Protein AF-A0A7C7EGS4-F1 (afdb_monomer)

Secondary structure (DSSP, 8-state):
-HHHHHHHHHHHHHHHHHHHH-----PPPPPPSS---EEE-----B--GGG--SSHHHHHHHTTSSS-GGGHHHHHHHHHHHHHHH--SEEEEES--BSTTBHHHHHHHHHHHHHHHTTT-EEEEE--TTTBS-TT-EEEETTEEEE-PBB-HHHHHHHTIIIIITT-SEE-SSSS-EEE-SSSSEEEEEE--BPSTT---B---HHHHHHHHHHHHHHHHTT-EEEEEESSBSS---SSS-TTTB-

pLDDT: mean 92.77, std 10.26, range [43.25, 98.88]

Nearest PDB structures (foldseek):
  2xmo-assembly1_A  TM=9.674E-01  e=3.491E-25  Listeria monocytogenes
  2xmo-assembly2_B  TM=9.700E-01  e=4.690E-24  Listeria monocytogenes
  3thn-assembly1_A-2  TM=5.624E-01  e=1.909E-03  Thermotoga maritima
  7dyi-assembly1_B  TM=5.102E-01  e=1.250E-01  Synechococcus elongatus PCC 7942 = FACHB-805
  4tlb-assembly1_D  TM=4.054E-01  e=9.700E-02  Synechococcus elongatus PCC 7942 = FACHB-805

Foldseek 3Di:
DVVVVVVVVVVVVVVVVVVVPPDPPPPDFAADPDDFFEAEDEQLQADDPVQEDPAPLRVVVCVVDPDPRVCSVVVLVVVLVVCLVVVGQEYEYQANQHNQQAPVRLLVSLVSVVSSVVSVHQAAYDHALRHAPGQQAWGDDPNDIDHHDGHHPVSNCVSCVSHANVQFPDAQPPGRWTKHPNGLAEIEGRDEQYDPPPQNAGHDDPSNVVVVVVSVVVNVVSNHDYDYGHRADCDAPDPVDRVRRHD

Structure (mmCIF, N/CA/C/O backbone):
data_AF-A0A7C7EGS4-F1
#
_entry.id   AF-A0A7C7EGS4-F1
#
loop_
_atom_site.group_PDB
_atom_site.id
_atom_site.type_symbol
_atom_site.label_atom_id
_atom_site.label_alt_id
_atom_site.label_comp_id
_atom_site.label_asym_id
_atom_site.label_entity_id
_atom_site.label_seq_id
_atom_site.pdbx_PDB_ins_code
_atom_site.Cartn_x
_atom_site.Cartn_y
_atom_site.Cartn_z
_atom_site.occupancy
_atom_site.B_iso_or_equiv
_atom_site.auth_seq_id
_atom_site.auth_comp_id
_atom_site.auth_asym_id
_atom_site.auth_atom_id
_atom_site.pdbx_PDB_model_num
ATOM 1 N N . MET A 1 1 ? -0.822 57.409 -3.876 1.00 59.59 1 MET A N 1
ATOM 2 C CA . MET A 1 1 ? 0.071 56.309 -3.432 1.00 59.59 1 MET A CA 1
ATOM 3 C C . MET A 1 1 ? -0.076 55.955 -1.947 1.00 59.59 1 MET A C 1
ATOM 5 O O . MET A 1 1 ? -0.303 54.790 -1.653 1.00 59.59 1 MET A O 1
ATOM 9 N N . LYS A 1 2 ? 0.002 56.912 -1.003 1.00 64.81 2 LYS A N 1
ATOM 10 C CA . LYS A 1 2 ? -0.083 56.624 0.451 1.00 64.81 2 LYS A CA 1
ATOM 11 C C . LYS A 1 2 ? -1.440 56.038 0.896 1.00 64.81 2 LYS A C 1
ATOM 13 O O . LYS A 1 2 ? -1.459 55.029 1.586 1.00 64.81 2 LYS A O 1
ATOM 18 N N . LYS A 1 3 ? -2.564 56.600 0.421 1.00 63.66 3 LYS A N 1
ATOM 19 C CA . LYS A 1 3 ? -3.926 56.103 0.728 1.00 63.66 3 LYS A CA 1
ATOM 20 C C . LYS A 1 3 ? -4.184 54.681 0.204 1.00 63.66 3 LYS A C 1
ATOM 22 O O . LYS A 1 3 ? -4.751 53.863 0.913 1.00 63.66 3 LYS A O 1
ATOM 27 N N . THR A 1 4 ? -3.691 54.367 -0.994 1.00 68.12 4 THR A N 1
ATOM 28 C CA . THR A 1 4 ? -3.821 53.038 -1.614 1.00 68.12 4 THR A CA 1
ATOM 29 C C . THR A 1 4 ? -3.064 51.960 -0.832 1.00 68.12 4 THR A C 1
ATOM 31 O O . THR A 1 4 ? -3.576 50.861 -0.660 1.00 68.12 4 THR A O 1
ATOM 34 N N . ARG A 1 5 ? -1.876 52.282 -0.296 1.00 72.31 5 ARG A N 1
ATOM 35 C CA . ARG A 1 5 ? -1.090 51.358 0.542 1.00 72.31 5 ARG A CA 1
ATOM 36 C C . ARG A 1 5 ? -1.744 51.078 1.896 1.00 72.31 5 ARG A C 1
ATOM 38 O O . ARG A 1 5 ? -1.729 49.938 2.339 1.00 72.31 5 ARG A O 1
ATOM 45 N N . VAL A 1 6 ? -2.351 52.091 2.518 1.00 76.06 6 VAL A N 1
ATOM 46 C CA . VAL A 1 6 ? -3.097 51.923 3.779 1.00 76.06 6 VAL A CA 1
ATOM 47 C C . VAL A 1 6 ? -4.341 51.059 3.564 1.00 76.06 6 VAL A C 1
ATOM 49 O O . VAL A 1 6 ? -4.587 50.139 4.335 1.00 76.06 6 VAL A O 1
ATOM 52 N N . MET A 1 7 ? -5.079 51.294 2.476 1.00 75.50 7 MET A N 1
ATOM 53 C CA . MET A 1 7 ? -6.266 50.506 2.135 1.00 75.50 7 MET A CA 1
ATOM 54 C C . MET A 1 7 ? -5.921 49.040 1.829 1.00 75.50 7 MET A C 1
ATOM 56 O O . MET A 1 7 ? -6.609 48.142 2.303 1.00 75.50 7 MET A O 1
ATOM 60 N N . MET A 1 8 ? -4.818 48.795 1.111 1.00 76.44 8 MET A N 1
ATOM 61 C CA . MET A 1 8 ? -4.323 47.442 0.840 1.00 76.44 8 MET A CA 1
ATOM 62 C C . MET A 1 8 ? -3.891 46.723 2.126 1.00 76.44 8 MET A C 1
ATOM 64 O O . MET A 1 8 ? -4.252 45.571 2.335 1.00 76.44 8 MET A O 1
ATOM 68 N N . GLY A 1 9 ? -3.170 47.411 3.020 1.00 79.00 9 GLY A N 1
ATOM 69 C CA . GLY A 1 9 ? -2.765 46.845 4.310 1.00 79.00 9 GLY A CA 1
ATOM 70 C C . GLY A 1 9 ? -3.959 46.479 5.194 1.00 79.00 9 GLY A C 1
ATOM 71 O O . GLY A 1 9 ? -3.951 45.435 5.838 1.00 79.00 9 GLY A O 1
ATOM 72 N N . MET A 1 10 ? -5.015 47.293 5.169 1.00 80.44 10 MET A N 1
ATOM 73 C CA . MET A 1 10 ? -6.243 47.035 5.922 1.00 80.44 10 MET A CA 1
ATOM 74 C C . MET A 1 10 ? -7.021 45.833 5.363 1.00 80.44 10 MET A C 1
ATOM 76 O O . MET A 1 10 ? -7.507 45.016 6.136 1.00 80.44 10 MET A O 1
ATOM 80 N N . LEU A 1 11 ? -7.077 45.675 4.035 1.00 80.69 11 LEU A N 1
ATOM 81 C CA . LEU A 1 11 ? -7.673 44.505 3.374 1.00 80.69 11 LEU A CA 1
ATOM 82 C C . LEU A 1 11 ? -6.922 43.206 3.694 1.00 80.69 11 LEU A C 1
ATOM 84 O O . LEU A 1 11 ? -7.558 42.203 4.005 1.00 80.69 11 LEU A O 1
ATOM 88 N N . VAL A 1 12 ? -5.586 43.232 3.681 1.00 80.94 12 VAL A N 1
ATOM 89 C CA . VAL A 1 12 ? -4.757 42.074 4.060 1.00 80.94 12 VAL A CA 1
ATOM 90 C C . VAL A 1 12 ? -4.970 41.707 5.529 1.00 80.94 12 VAL A C 1
ATOM 92 O O . VAL A 1 12 ? -5.115 40.532 5.849 1.00 80.94 12 VAL A O 1
ATOM 95 N N . LEU A 1 13 ? -5.057 42.699 6.419 1.00 81.69 13 LEU A N 1
ATOM 96 C CA . LEU A 1 13 ? -5.305 42.465 7.841 1.00 81.69 13 LEU A CA 1
ATOM 97 C C . LEU A 1 13 ? -6.698 41.865 8.092 1.00 81.69 13 LEU A C 1
ATOM 99 O O . LEU A 1 13 ? -6.826 40.929 8.875 1.00 81.69 13 LEU A O 1
ATOM 103 N N . ILE A 1 14 ? -7.728 42.360 7.399 1.00 81.31 14 ILE A N 1
ATOM 104 C CA . ILE A 1 14 ? -9.090 41.807 7.464 1.00 81.31 14 ILE A CA 1
ATOM 105 C C . ILE A 1 14 ? -9.110 40.366 6.946 1.00 81.31 14 ILE A C 1
ATOM 107 O O . ILE A 1 14 ? -9.753 39.517 7.555 1.00 81.31 14 ILE A O 1
ATOM 111 N N . PHE A 1 15 ? -8.385 40.072 5.864 1.00 76.75 15 PHE A N 1
ATOM 112 C CA . PHE A 1 15 ? -8.300 38.719 5.314 1.00 76.75 15 PHE A CA 1
ATOM 113 C C . PHE A 1 15 ? -7.596 37.755 6.280 1.00 76.75 15 PHE A C 1
ATOM 115 O O . PHE A 1 15 ? -8.114 36.672 6.535 1.00 76.75 15 PHE A O 1
ATOM 122 N N . LEU A 1 16 ? -6.483 38.175 6.894 1.00 76.38 16 LEU A N 1
ATOM 123 C CA . LEU A 1 16 ? -5.758 37.392 7.905 1.00 76.38 16 LEU A CA 1
ATOM 124 C C . LEU A 1 16 ? -6.612 37.124 9.155 1.00 76.38 16 LEU A C 1
ATOM 126 O O . LEU A 1 16 ? -6.634 36.002 9.664 1.00 76.38 16 LEU A O 1
ATOM 130 N N . LEU A 1 17 ? -7.357 38.129 9.625 1.00 77.25 17 LEU A N 1
ATOM 131 C CA . LEU A 1 17 ? -8.289 37.986 10.748 1.00 77.25 17 LEU A CA 1
ATOM 132 C C . LEU A 1 17 ? -9.469 37.070 10.394 1.00 77.25 17 LEU A C 1
ATOM 134 O O . LEU A 1 17 ? -9.851 36.230 11.204 1.00 77.25 17 LEU A O 1
ATOM 138 N N . ALA A 1 18 ? -10.007 37.168 9.175 1.00 69.44 18 ALA A N 1
ATOM 139 C CA . ALA A 1 18 ? -11.071 36.287 8.698 1.00 69.44 18 ALA A CA 1
ATOM 140 C C . ALA A 1 18 ? -10.604 34.824 8.610 1.00 69.44 18 ALA A C 1
ATOM 142 O O . ALA A 1 18 ? -11.331 33.930 9.039 1.00 69.44 18 ALA A O 1
ATOM 143 N N . THR A 1 19 ? -9.377 34.572 8.140 1.00 63.50 19 THR A N 1
ATOM 144 C CA . THR A 1 19 ? -8.792 33.221 8.126 1.00 63.50 19 THR A CA 1
ATOM 145 C C . THR A 1 19 ? -8.498 32.684 9.524 1.00 63.50 19 THR A C 1
ATOM 147 O O . THR A 1 19 ? -8.675 31.495 9.757 1.00 63.50 19 THR A O 1
ATOM 150 N N . ALA A 1 20 ? -8.123 33.543 10.477 1.00 64.00 20 ALA A N 1
ATOM 151 C CA . ALA A 1 20 ? -7.893 33.143 11.867 1.00 64.00 20 ALA A CA 1
ATOM 152 C C . ALA A 1 20 ? -9.198 32.842 12.637 1.00 64.00 20 ALA A C 1
ATOM 154 O O . ALA A 1 20 ? -9.180 32.088 13.607 1.00 64.00 20 ALA A O 1
ATOM 155 N N . CYS A 1 21 ? -10.333 33.412 12.211 1.00 60.84 21 CYS A N 1
ATOM 156 C CA . CYS A 1 21 ? -11.652 33.159 12.804 1.00 60.84 21 CYS A CA 1
ATOM 157 C C . CYS A 1 21 ? -12.400 31.967 12.187 1.00 60.84 21 CYS A C 1
ATOM 159 O O . CYS A 1 21 ? -13.378 31.496 12.773 1.00 60.84 21 CYS A O 1
ATOM 161 N N . LEU A 1 22 ? -11.960 31.459 11.034 1.00 54.69 22 LEU A N 1
ATOM 162 C CA . LEU A 1 22 ? -12.478 30.220 10.463 1.00 54.69 22 LEU A CA 1
ATOM 163 C C . LEU A 1 22 ? -11.897 29.039 11.248 1.00 54.69 22 LEU A C 1
ATOM 165 O O . LEU A 1 22 ? -10.874 28.469 10.878 1.00 54.69 22 LEU A O 1
ATOM 169 N N . LYS A 1 23 ? -12.560 28.648 12.344 1.00 54.25 23 LYS A N 1
ATOM 170 C CA . LYS A 1 23 ? -12.342 27.308 12.898 1.00 54.25 23 LYS A CA 1
ATOM 171 C C . LYS A 1 23 ? -12.651 26.302 11.784 1.00 54.25 23 LYS A C 1
ATOM 173 O O . LYS A 1 23 ? -13.724 26.423 11.181 1.00 54.25 23 LYS A O 1
ATOM 178 N N . PRO A 1 24 ? -11.763 25.333 11.496 1.00 52.28 24 PRO A N 1
ATOM 179 C CA . PRO A 1 24 ? -12.112 24.220 10.632 1.00 52.28 24 PRO A CA 1
ATOM 180 C C . PRO A 1 24 ? -13.427 23.646 11.145 1.00 52.28 24 PRO A C 1
ATOM 182 O O . PRO A 1 24 ? -13.561 23.347 12.333 1.00 52.28 24 PRO A O 1
ATOM 185 N N . ARG A 1 25 ? -14.439 23.587 10.281 1.00 43.25 25 ARG A N 1
ATOM 186 C CA . ARG A 1 25 ? -15.694 22.942 10.639 1.00 43.25 25 ARG A CA 1
ATOM 187 C C . ARG A 1 25 ? -15.374 21.460 10.760 1.00 43.25 25 ARG A C 1
ATOM 189 O O . ARG A 1 25 ? -15.243 20.794 9.739 1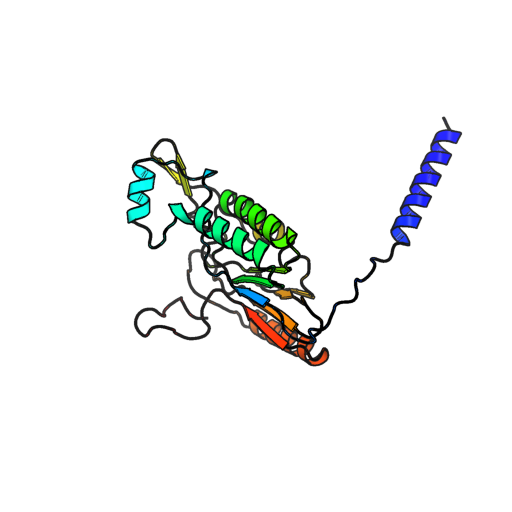.00 43.25 25 ARG A O 1
ATOM 196 N N . GLU A 1 26 ? -15.208 20.975 11.986 1.00 52.31 26 GLU A N 1
ATOM 197 C CA . GLU A 1 26 ? -15.160 19.542 12.250 1.00 52.31 26 GLU A CA 1
ATOM 198 C C . GLU A 1 26 ? -16.459 18.954 11.705 1.00 52.31 26 GLU A C 1
ATOM 200 O O . GLU A 1 26 ? -17.555 19.245 12.193 1.00 52.31 26 GLU A O 1
ATOM 205 N N . VAL A 1 27 ? -16.351 18.216 10.602 1.00 56.88 27 VAL A N 1
ATOM 206 C CA . VAL A 1 27 ? -17.471 17.438 10.092 1.00 56.88 27 VAL A CA 1
ATOM 207 C C . VAL A 1 27 ? -17.669 16.326 11.117 1.00 56.88 27 VAL A C 1
ATOM 209 O O . VAL A 1 27 ? -16.741 15.543 11.328 1.00 56.88 27 VAL A O 1
ATOM 212 N N . PRO A 1 28 ? -18.817 16.274 11.816 1.00 64.06 28 PRO A N 1
ATOM 213 C CA . PRO A 1 28 ? -19.015 15.286 12.857 1.00 64.06 28 PRO A CA 1
ATOM 214 C C . PRO A 1 28 ? -18.932 13.898 12.232 1.00 64.06 28 PRO A C 1
ATOM 216 O O . PRO A 1 28 ? -19.702 13.554 11.337 1.00 64.06 28 PRO A O 1
ATOM 219 N N . MET A 1 29 ? -17.973 13.115 12.711 1.00 77.00 29 MET A N 1
ATOM 220 C CA . MET A 1 29 ? -17.791 11.743 12.272 1.00 77.00 29 MET A CA 1
ATOM 221 C C . MET A 1 29 ? -19.030 10.920 12.634 1.00 77.00 29 MET A C 1
ATOM 223 O O . MET A 1 29 ? -19.589 11.058 13.730 1.00 77.00 29 MET A O 1
ATOM 227 N N . ILE A 1 30 ? -19.465 10.085 11.699 1.00 85.31 30 ILE A N 1
ATOM 228 C CA . ILE A 1 30 ? -20.627 9.217 11.868 1.00 85.31 30 ILE A CA 1
ATOM 229 C C . ILE A 1 30 ? -20.209 7.894 12.519 1.00 85.31 30 ILE A C 1
ATOM 231 O O . ILE A 1 30 ? -19.086 7.419 12.327 1.00 85.31 30 ILE A O 1
ATOM 235 N N . SER A 1 31 ? -21.102 7.331 13.328 1.00 87.31 31 SER A N 1
ATOM 236 C CA . SER A 1 31 ? -21.004 5.938 13.766 1.00 87.31 31 SER A CA 1
ATOM 237 C C . SER A 1 31 ? -21.672 5.054 12.718 1.00 87.31 31 SER A C 1
ATOM 239 O O . SER A 1 31 ? -22.639 5.487 12.097 1.00 87.31 31 SER A O 1
ATOM 241 N N . ILE A 1 32 ? -21.171 3.838 12.539 1.00 87.19 32 ILE A N 1
ATOM 242 C CA . ILE A 1 32 ? -21.845 2.797 11.762 1.00 87.19 32 ILE A CA 1
ATOM 243 C C . ILE A 1 32 ? -23.032 2.305 12.593 1.00 87.19 32 ILE A C 1
ATOM 245 O O . ILE A 1 32 ? -22.841 1.904 13.743 1.00 87.19 32 ILE A O 1
ATOM 249 N N . ASP A 1 33 ? -24.231 2.383 12.030 1.00 78.19 33 ASP A N 1
ATOM 250 C CA . ASP A 1 33 ? -25.503 1.963 12.626 1.00 78.19 33 ASP A CA 1
ATOM 251 C C . ASP A 1 33 ? -26.005 0.621 12.072 1.00 78.19 33 ASP A C 1
ATOM 253 O O . ASP A 1 33 ? -26.577 -0.167 12.823 1.00 78.19 33 ASP A O 1
ATOM 257 N N . GLU A 1 34 ? -25.748 0.344 10.793 1.00 82.56 34 GLU A N 1
ATOM 258 C CA . GLU A 1 34 ? -26.105 -0.910 10.124 1.00 82.56 34 GLU A CA 1
ATOM 259 C C . GLU A 1 34 ? -24.865 -1.718 9.717 1.00 82.56 34 GLU A C 1
ATOM 261 O O . GLU A 1 34 ? -24.381 -2.570 10.461 1.00 82.56 34 GLU A O 1
ATOM 266 N N . SER A 1 35 ? -24.354 -1.470 8.512 1.00 89.44 35 SER A N 1
ATOM 267 C CA . SER A 1 35 ? -23.219 -2.171 7.921 1.00 89.44 35 SER A CA 1
ATOM 268 C C . SER A 1 35 ? -22.494 -1.248 6.951 1.00 89.44 35 SER A C 1
ATOM 270 O O . SER A 1 35 ? -23.066 -0.268 6.476 1.00 89.44 35 SER A O 1
ATOM 272 N N . ILE A 1 36 ? -21.236 -1.566 6.665 1.00 94.19 36 ILE A N 1
ATOM 273 C CA . ILE A 1 36 ? -20.458 -0.893 5.629 1.00 94.19 36 ILE A CA 1
ATOM 274 C C . ILE A 1 36 ? -19.958 -1.917 4.619 1.00 94.19 36 ILE A C 1
ATOM 276 O O . ILE A 1 36 ? -19.712 -3.075 4.960 1.00 94.19 36 ILE A O 1
ATOM 280 N N . ASN A 1 37 ? -19.745 -1.467 3.390 1.00 95.88 37 ASN A N 1
ATOM 281 C CA . ASN A 1 37 ? -19.113 -2.260 2.349 1.00 95.88 37 ASN A CA 1
ATOM 282 C C . ASN A 1 37 ? -17.640 -1.868 2.238 1.00 95.88 37 ASN A C 1
ATOM 284 O O . ASN A 1 37 ? -17.308 -0.749 1.842 1.00 95.88 37 ASN A O 1
ATOM 288 N N . MET A 1 38 ? -16.754 -2.802 2.577 1.00 97.50 38 MET A N 1
ATOM 289 C CA . MET A 1 38 ? -15.310 -2.635 2.444 1.00 97.50 38 MET A CA 1
ATOM 290 C C . MET A 1 38 ? -14.781 -3.512 1.313 1.00 97.50 38 MET A C 1
ATOM 292 O O . MET A 1 38 ? -15.042 -4.712 1.279 1.00 97.50 38 MET A O 1
ATOM 296 N N . TYR A 1 39 ? -14.020 -2.915 0.401 1.00 98.25 39 TYR A N 1
ATOM 297 C CA . TYR A 1 39 ? -13.269 -3.639 -0.621 1.00 98.25 39 TYR A CA 1
ATOM 298 C C . TYR A 1 39 ? -11.808 -3.738 -0.184 1.00 98.25 39 TYR A C 1
ATOM 300 O O . TYR A 1 39 ? -11.209 -2.734 0.197 1.00 98.25 39 TYR A O 1
ATOM 308 N N . VAL A 1 40 ? -11.232 -4.937 -0.264 1.00 98.19 40 VAL A N 1
ATOM 309 C CA . VAL A 1 40 ? -9.804 -5.181 -0.025 1.00 98.19 40 VAL A CA 1
ATOM 310 C C . VAL A 1 40 ? -9.179 -5.621 -1.341 1.00 98.19 40 VAL A C 1
ATOM 312 O O . VAL A 1 40 ? -9.654 -6.564 -1.971 1.00 98.19 40 VAL A O 1
ATOM 315 N N . VAL A 1 41 ? -8.147 -4.903 -1.772 1.00 97.69 41 VAL A N 1
ATOM 316 C CA . VAL A 1 41 ? -7.521 -5.048 -3.088 1.00 97.69 41 VAL A CA 1
ATOM 317 C C . VAL A 1 41 ? -6.035 -5.289 -2.875 1.00 97.69 41 VAL A C 1
ATOM 319 O O . VAL A 1 41 ? -5.239 -4.352 -2.860 1.00 97.69 41 VAL A O 1
ATOM 322 N N . ALA A 1 42 ? -5.692 -6.548 -2.632 1.00 95.69 42 ALA A N 1
ATOM 323 C CA . ALA A 1 42 ? -4.323 -6.974 -2.379 1.00 95.69 42 ALA A CA 1
ATOM 324 C C . ALA A 1 42 ? -3.524 -7.102 -3.685 1.00 95.69 42 ALA A C 1
ATOM 326 O O . ALA A 1 42 ? -4.088 -7.468 -4.721 1.00 95.69 42 ALA A O 1
ATOM 327 N N . ASP A 1 43 ? -2.239 -6.752 -3.615 1.00 97.19 43 ASP A N 1
ATOM 328 C CA . ASP A 1 43 ? -1.216 -7.023 -4.633 1.00 97.19 43 ASP A CA 1
ATOM 329 C C . ASP A 1 43 ? -1.588 -6.588 -6.066 1.00 97.19 43 ASP A C 1
ATOM 331 O O . ASP A 1 43 ? -1.457 -7.365 -7.021 1.00 97.19 43 ASP A O 1
ATOM 335 N N . PRO A 1 44 ? -2.070 -5.343 -6.283 1.00 97.44 44 PRO A N 1
ATOM 336 C CA . PRO A 1 44 ? -2.416 -4.892 -7.628 1.00 97.44 44 PRO A CA 1
ATOM 337 C C . PRO A 1 44 ? -1.201 -4.845 -8.567 1.00 97.44 44 PRO A C 1
ATOM 339 O O . PRO A 1 44 ? -1.395 -4.865 -9.787 1.00 97.44 44 PRO A O 1
ATOM 342 N N . HIS A 1 45 ? 0.023 -4.744 -8.024 1.00 97.88 45 HIS A N 1
ATOM 343 C CA . HIS A 1 45 ? 1.293 -4.722 -8.754 1.00 97.88 45 HIS A CA 1
ATOM 344 C C . HIS A 1 45 ? 1.244 -3.865 -10.018 1.00 97.88 45 HIS A C 1
ATOM 346 O O . HIS A 1 45 ? 1.661 -4.277 -11.104 1.00 97.88 45 HIS A O 1
ATOM 352 N N . TYR A 1 46 ? 0.692 -2.660 -9.902 1.00 98.31 46 TYR A N 1
ATOM 353 C CA . TYR A 1 46 ? 0.364 -1.863 -11.070 1.00 98.31 46 TYR A CA 1
ATOM 354 C C . TYR A 1 46 ? 1.599 -1.569 -11.931 1.00 98.31 46 TYR A C 1
ATOM 356 O O . TYR A 1 46 ? 2.602 -1.035 -11.444 1.00 98.31 46 TYR A O 1
ATOM 364 N N . MET A 1 47 ? 1.496 -1.883 -13.225 1.00 97.56 47 MET A N 1
ATOM 365 C CA . MET A 1 47 ? 2.470 -1.527 -14.249 1.00 97.56 47 MET A CA 1
ATOM 366 C C . MET A 1 47 ? 1.838 -0.544 -15.234 1.00 97.56 47 MET A C 1
ATOM 368 O O . MET A 1 47 ? 0.865 -0.852 -15.921 1.00 97.56 47 MET A O 1
ATOM 372 N N . SER A 1 48 ? 2.397 0.659 -15.296 1.00 97.56 48 SER A N 1
ATOM 373 C CA . SER A 1 48 ? 1.947 1.715 -16.194 1.00 97.56 48 SER A CA 1
ATOM 374 C C . SER A 1 48 ? 2.350 1.425 -17.634 1.00 97.56 48 SER A C 1
ATOM 376 O O . SER A 1 48 ? 3.518 1.156 -17.911 1.00 97.56 48 SER A O 1
ATOM 378 N N . GLU A 1 49 ? 1.421 1.627 -18.569 1.00 96.12 49 GLU A N 1
ATOM 379 C CA . GLU A 1 49 ? 1.697 1.555 -20.011 1.00 96.12 49 GLU A CA 1
ATOM 380 C C . GLU A 1 49 ? 2.791 2.542 -20.456 1.00 96.12 49 GLU A C 1
ATOM 382 O O . GLU A 1 49 ? 3.435 2.348 -21.479 1.00 96.12 49 GLU A O 1
ATOM 387 N N . LYS A 1 50 ? 3.067 3.589 -19.664 1.00 97.12 50 LYS A N 1
ATOM 388 C CA . LYS A 1 50 ? 4.174 4.529 -19.921 1.00 97.12 50 LYS A CA 1
ATOM 389 C C . LYS A 1 50 ? 5.559 3.903 -19.769 1.00 97.12 50 LYS A C 1
ATOM 391 O O . LYS A 1 50 ? 6.536 4.509 -20.200 1.00 97.12 50 LYS A O 1
ATOM 396 N N . LEU A 1 51 ? 5.645 2.759 -19.095 1.00 97.38 51 LEU A N 1
ATOM 397 C CA . LEU A 1 51 ? 6.881 2.031 -18.827 1.00 97.38 51 LEU A CA 1
ATOM 398 C C . LEU A 1 51 ? 6.981 0.740 -19.641 1.00 97.38 51 LEU A C 1
ATOM 400 O O . LEU A 1 51 ? 7.922 -0.025 -19.444 1.00 97.38 51 LEU A O 1
ATOM 404 N N . THR A 1 52 ? 6.015 0.465 -20.513 1.00 95.62 52 THR A N 1
ATOM 405 C CA . THR A 1 52 ? 5.981 -0.755 -21.317 1.00 95.62 52 THR A CA 1
ATOM 406 C C . THR A 1 52 ? 5.865 -0.409 -22.789 1.00 95.62 52 THR A C 1
ATOM 408 O O . THR A 1 52 ? 5.102 0.474 -23.170 1.00 95.62 52 THR A O 1
ATOM 411 N N . GLU A 1 53 ? 6.560 -1.168 -23.621 1.00 94.00 53 GLU A N 1
ATOM 412 C CA . GLU A 1 53 ? 6.401 -1.156 -25.068 1.00 94.00 53 GLU A CA 1
ATOM 413 C C . GLU A 1 53 ? 6.065 -2.581 -25.506 1.00 94.00 53 GLU A C 1
ATOM 415 O O . GLU A 1 53 ? 6.667 -3.530 -25.005 1.00 94.00 53 GLU A O 1
ATOM 420 N N . ASP A 1 54 ? 5.113 -2.745 -26.428 1.00 92.25 54 ASP A N 1
ATOM 421 C CA . ASP A 1 54 ? 4.771 -4.053 -26.999 1.00 92.25 54 ASP A CA 1
ATOM 422 C C . ASP A 1 54 ? 5.877 -4.512 -27.967 1.00 92.25 54 ASP A C 1
ATOM 424 O O . ASP A 1 54 ? 5.743 -4.459 -29.190 1.00 92.25 54 ASP A O 1
ATOM 428 N N . CYS A 1 55 ? 7.001 -4.939 -27.389 1.00 94.19 55 CYS A N 1
ATOM 429 C CA . CYS A 1 55 ? 8.208 -5.391 -28.070 1.00 94.19 55 CYS A CA 1
ATOM 430 C C . CYS A 1 55 ? 8.583 -6.832 -27.678 1.00 94.19 55 CYS A C 1
ATOM 432 O O . CYS A 1 55 ? 8.013 -7.426 -26.755 1.00 94.19 55 CYS A O 1
ATOM 434 N N . GLU A 1 56 ? 9.550 -7.412 -28.391 1.00 97.25 56 GLU A N 1
ATOM 435 C CA . GLU A 1 56 ? 10.023 -8.779 -28.148 1.00 97.25 56 GLU A CA 1
ATOM 436 C C . GLU A 1 56 ? 10.646 -8.908 -26.753 1.00 97.25 56 GLU A C 1
ATOM 438 O O . GLU A 1 56 ? 10.320 -9.838 -26.019 1.00 97.25 56 GLU A O 1
ATOM 443 N N . THR A 1 57 ? 11.458 -7.933 -26.335 1.00 97.25 57 THR A N 1
ATOM 444 C CA . THR A 1 57 ? 12.075 -7.922 -24.999 1.00 97.25 57 THR A CA 1
ATOM 445 C C . THR A 1 57 ? 11.038 -7.885 -23.880 1.00 97.25 57 THR A C 1
ATOM 447 O O . THR A 1 57 ? 11.171 -8.6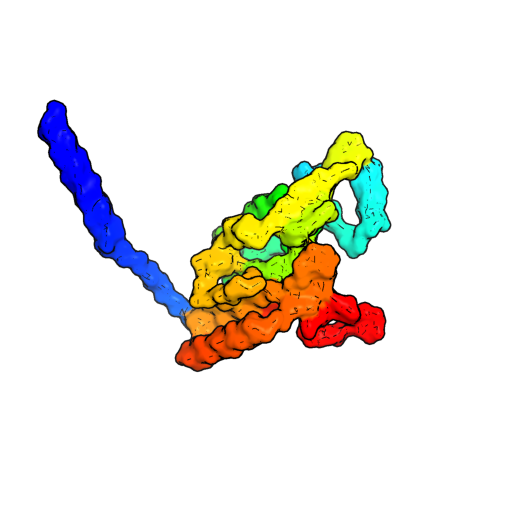23 -22.905 1.00 97.25 57 THR A O 1
ATOM 450 N N . PHE A 1 58 ? 9.979 -7.081 -24.017 1.00 96.56 58 PHE A N 1
ATOM 451 C CA . PHE A 1 58 ? 8.889 -7.060 -23.042 1.00 96.56 58 PHE A CA 1
ATOM 452 C C . PHE A 1 58 ? 8.128 -8.387 -23.022 1.00 96.56 58 PHE A C 1
ATOM 454 O O . PHE A 1 58 ? 7.880 -8.934 -21.952 1.00 96.56 58 PHE A O 1
ATOM 461 N N . THR A 1 59 ? 7.814 -8.937 -24.198 1.00 95.56 59 THR A N 1
ATOM 462 C CA . THR A 1 59 ? 7.110 -10.222 -24.325 1.00 95.56 59 THR A CA 1
ATOM 463 C C . THR A 1 59 ? 7.900 -11.356 -23.672 1.00 95.56 59 THR A C 1
ATOM 465 O O . THR A 1 59 ? 7.353 -12.073 -22.844 1.00 95.56 59 THR A O 1
ATOM 468 N N . ASN A 1 60 ? 9.200 -11.454 -23.951 1.00 96.38 60 ASN A N 1
ATOM 469 C CA . ASN A 1 60 ? 10.074 -12.454 -23.338 1.00 96.38 60 ASN A CA 1
ATOM 470 C C . ASN A 1 60 ? 10.208 -12.249 -21.823 1.00 96.38 60 ASN A C 1
ATOM 472 O O . ASN A 1 60 ? 10.308 -13.218 -21.077 1.00 96.38 60 ASN A O 1
ATOM 476 N N . TYR A 1 61 ? 10.206 -11.000 -21.345 1.00 95.69 61 TYR A N 1
ATOM 477 C CA . TYR A 1 61 ? 10.235 -10.720 -19.910 1.00 95.69 61 TYR A CA 1
ATOM 478 C C . TYR A 1 61 ? 8.952 -11.186 -19.206 1.00 95.69 61 TYR A C 1
ATOM 480 O O . TYR A 1 61 ? 9.028 -11.681 -18.081 1.00 95.69 61 TYR A O 1
ATOM 488 N N . LEU A 1 62 ? 7.784 -11.080 -19.853 1.00 95.12 62 LEU A N 1
ATOM 489 C CA . LEU A 1 62 ? 6.517 -11.563 -19.290 1.00 95.12 62 LEU A CA 1
ATOM 490 C C . LEU A 1 62 ? 6.539 -13.069 -18.984 1.00 95.12 62 LEU A C 1
ATOM 492 O O . LEU A 1 62 ? 5.932 -13.480 -18.002 1.00 95.12 62 LEU A O 1
ATOM 496 N N . ASP A 1 63 ? 7.293 -13.866 -19.746 1.00 93.56 63 ASP A N 1
ATOM 497 C CA . ASP A 1 63 ? 7.463 -15.307 -19.500 1.00 93.56 63 ASP A CA 1
ATOM 498 C C . ASP A 1 63 ? 8.351 -15.617 -18.278 1.00 93.56 63 ASP A C 1
ATOM 500 O O . ASP A 1 63 ? 8.449 -16.767 -17.846 1.00 93.56 63 ASP A O 1
ATOM 504 N N . THR A 1 64 ? 9.014 -14.602 -17.713 1.00 92.06 64 THR A N 1
ATOM 505 C CA . THR A 1 64 ? 9.900 -14.737 -16.542 1.00 92.06 64 THR A CA 1
ATOM 506 C C . THR A 1 64 ? 9.256 -14.306 -15.227 1.00 92.06 64 THR A C 1
ATOM 508 O O . THR A 1 64 ? 9.849 -14.511 -14.168 1.00 92.06 64 THR A O 1
ATOM 511 N N . VAL A 1 65 ? 8.064 -13.704 -15.277 1.00 91.06 65 VAL A N 1
ATOM 512 C CA . VAL A 1 65 ? 7.345 -13.216 -14.095 1.00 91.06 65 VAL A CA 1
ATOM 513 C C . VAL A 1 65 ? 6.129 -14.087 -13.789 1.00 91.06 65 VAL A C 1
ATOM 515 O O . VAL A 1 65 ? 5.514 -14.682 -14.665 1.00 91.06 65 VAL A O 1
ATOM 518 N N . ASP A 1 66 ? 5.758 -14.133 -12.518 1.00 85.19 66 ASP A N 1
ATOM 519 C CA . ASP A 1 66 ? 4.664 -14.926 -11.945 1.00 85.19 66 ASP A CA 1
ATOM 520 C C . ASP A 1 66 ? 3.294 -14.229 -11.984 1.00 85.19 66 ASP A C 1
ATOM 522 O O . ASP A 1 66 ? 2.307 -14.722 -11.437 1.00 85.19 66 ASP A O 1
ATOM 526 N N . ARG A 1 67 ? 3.218 -13.075 -12.646 1.00 87.94 67 ARG A N 1
ATOM 527 C CA . ARG A 1 67 ? 2.053 -12.190 -12.644 1.00 87.94 67 ARG A CA 1
ATOM 528 C C . ARG A 1 67 ? 1.698 -11.731 -14.042 1.00 87.94 67 ARG A C 1
ATOM 530 O O . ARG A 1 67 ? 2.552 -11.542 -14.907 1.00 87.94 67 ARG A O 1
ATOM 537 N N . MET A 1 68 ? 0.416 -11.445 -14.241 1.00 93.00 68 MET A N 1
ATOM 538 C CA . MET A 1 68 ? -0.127 -10.907 -15.490 1.00 93.00 68 MET A CA 1
ATOM 539 C C . MET A 1 68 ? 0.201 -9.408 -15.643 1.00 93.00 68 MET A C 1
ATOM 541 O O . MET A 1 68 ? -0.696 -8.583 -15.807 1.00 93.00 68 MET A O 1
ATOM 545 N N . MET A 1 69 ? 1.491 -9.048 -15.589 1.00 94.69 69 MET A N 1
ATOM 546 C CA . MET A 1 69 ? 1.993 -7.668 -15.504 1.00 94.69 69 MET A CA 1
ATOM 547 C C . MET A 1 69 ? 1.400 -6.758 -16.591 1.00 94.69 69 MET A C 1
ATOM 549 O O . MET A 1 69 ? 0.942 -5.657 -16.283 1.00 94.69 69 MET A O 1
ATOM 553 N N . LYS A 1 70 ? 1.323 -7.249 -17.838 1.00 94.44 70 LYS A N 1
ATOM 554 C CA . LYS A 1 70 ? 0.730 -6.539 -18.988 1.00 94.44 70 LYS A CA 1
ATOM 555 C C . LYS A 1 70 ? -0.740 -6.140 -18.780 1.00 94.44 70 LYS A C 1
ATOM 557 O O . LYS A 1 70 ? -1.201 -5.178 -19.381 1.00 94.44 70 LYS A O 1
ATOM 562 N N . TYR A 1 71 ? -1.479 -6.866 -17.944 1.00 96.00 71 TYR A N 1
ATOM 563 C CA . TYR A 1 71 ? -2.921 -6.690 -17.759 1.00 96.00 71 TYR A CA 1
ATOM 564 C C . TYR A 1 71 ? -3.300 -5.997 -16.447 1.00 96.00 71 TYR A C 1
ATOM 566 O O . TYR A 1 71 ? -4.482 -5.745 -16.220 1.00 96.00 71 TYR A O 1
ATOM 574 N N . THR A 1 72 ? -2.329 -5.633 -15.606 1.00 96.50 72 THR A N 1
ATOM 575 C CA . THR A 1 72 ? -2.580 -4.978 -14.306 1.00 96.50 72 THR A CA 1
ATOM 576 C C . THR A 1 72 ? -3.429 -3.708 -14.446 1.00 96.50 72 THR A C 1
ATOM 578 O O . THR A 1 72 ? -4.375 -3.507 -13.686 1.00 96.50 72 THR A O 1
ATOM 581 N N . GLY A 1 73 ? -3.184 -2.891 -15.479 1.00 97.06 73 GLY A N 1
ATOM 582 C CA . GLY A 1 73 ? -4.021 -1.729 -15.798 1.00 97.06 73 GLY A CA 1
ATOM 583 C C . GLY A 1 73 ? -5.469 -2.085 -16.153 1.00 97.06 73 GLY A C 1
ATOM 584 O O . GLY A 1 73 ? -6.390 -1.450 -15.643 1.00 97.06 73 GLY A O 1
ATOM 585 N N . VAL A 1 74 ? -5.679 -3.139 -16.948 1.00 97.44 74 VAL A N 1
ATOM 586 C CA . VAL A 1 74 ? -7.018 -3.620 -17.333 1.00 97.44 74 VAL A CA 1
ATOM 587 C C . VAL A 1 74 ? -7.786 -4.140 -16.117 1.00 97.44 74 VAL A C 1
ATOM 589 O O . VAL A 1 74 ? -8.973 -3.853 -15.966 1.00 97.44 74 VAL A O 1
ATOM 592 N N . PHE A 1 75 ? -7.125 -4.870 -15.216 1.00 97.25 75 PHE A N 1
ATOM 593 C CA . PHE A 1 75 ? -7.760 -5.344 -13.984 1.00 97.25 75 PHE A CA 1
ATOM 594 C C . PHE A 1 75 ? -8.195 -4.187 -13.091 1.00 97.25 75 PHE A C 1
ATOM 596 O O . PHE A 1 75 ? -9.318 -4.202 -12.586 1.00 97.25 75 PHE A O 1
ATOM 603 N N . LEU A 1 76 ? -7.364 -3.150 -12.961 1.00 97.62 76 LEU A N 1
ATOM 604 C CA . LEU A 1 76 ? -7.736 -1.949 -12.219 1.00 97.62 76 LEU A CA 1
ATOM 605 C C . LEU A 1 76 ? -8.859 -1.159 -12.898 1.00 97.62 76 LEU A C 1
ATOM 607 O O . LEU A 1 76 ? -9.687 -0.595 -12.192 1.00 97.62 76 LEU A O 1
ATOM 611 N N . ASP A 1 77 ? -8.956 -1.149 -14.230 1.00 98.19 77 ASP A N 1
ATOM 612 C CA . ASP A 1 77 ? -10.098 -0.537 -14.927 1.00 98.19 77 ASP A CA 1
ATOM 613 C C . ASP A 1 77 ? -11.414 -1.250 -14.600 1.00 98.19 77 ASP A C 1
ATOM 615 O O . ASP A 1 77 ? -12.415 -0.599 -14.296 1.00 98.19 77 ASP A O 1
ATOM 619 N N . ILE A 1 78 ? -11.412 -2.587 -14.604 1.00 97.50 78 ILE A N 1
ATOM 620 C CA . ILE A 1 78 ? -12.579 -3.394 -14.215 1.00 97.50 78 ILE A CA 1
ATOM 621 C C . ILE A 1 78 ? -12.958 -3.099 -12.759 1.00 97.50 78 ILE A C 1
ATOM 623 O O . ILE A 1 78 ? -14.128 -2.870 -12.449 1.00 97.50 78 ILE A O 1
ATOM 627 N N . MET A 1 79 ? -11.962 -3.039 -11.876 1.00 96.94 79 MET A N 1
ATOM 628 C CA . MET A 1 79 ? -12.150 -2.708 -10.466 1.00 96.94 79 MET A CA 1
ATOM 629 C C . MET A 1 79 ? -12.720 -1.296 -10.267 1.00 96.94 79 MET A C 1
ATOM 631 O O . MET A 1 79 ? -13.650 -1.109 -9.486 1.00 96.94 79 MET A O 1
ATOM 635 N N . GLU A 1 80 ? -12.236 -0.296 -11.008 1.00 97.75 80 GLU A N 1
ATOM 636 C CA . GLU A 1 80 ? -12.769 1.073 -10.977 1.00 97.75 80 GLU A CA 1
ATOM 637 C C . GLU A 1 80 ? -14.231 1.140 -11.445 1.00 97.75 80 GLU A C 1
ATOM 639 O O . GLU A 1 80 ? -15.029 1.888 -10.870 1.00 97.75 80 GLU A O 1
ATOM 644 N N . VAL A 1 81 ? -14.609 0.350 -12.456 1.00 98.19 81 VAL A N 1
ATOM 645 C CA . VAL A 1 81 ? -16.007 0.232 -12.903 1.00 98.19 81 VAL A CA 1
ATOM 646 C C . VAL A 1 81 ? -16.882 -0.354 -11.794 1.00 98.19 81 VAL A C 1
ATOM 648 O O . VAL A 1 81 ? -17.945 0.202 -11.502 1.00 98.19 81 VAL A O 1
ATOM 651 N N . GLU A 1 82 ? -16.429 -1.423 -11.136 1.00 97.44 82 GLU A N 1
ATOM 652 C CA . GLU A 1 82 ? -17.156 -2.040 -10.024 1.00 97.44 82 GLU A CA 1
ATOM 653 C C . GLU A 1 82 ? -17.252 -1.112 -8.805 1.00 97.44 82 GLU A C 1
ATOM 655 O O . GLU A 1 82 ? -18.329 -0.996 -8.219 1.00 97.44 82 GLU A O 1
ATOM 660 N N . ILE A 1 83 ? -16.192 -0.377 -8.455 1.00 97.81 83 ILE A N 1
ATOM 661 C CA . ILE A 1 83 ? -16.222 0.643 -7.392 1.00 97.81 83 ILE A CA 1
ATOM 662 C C . ILE A 1 83 ? -17.237 1.733 -7.724 1.00 97.81 83 ILE A C 1
ATOM 664 O O . ILE A 1 83 ? -18.044 2.112 -6.880 1.00 97.81 83 ILE A O 1
ATOM 668 N N . LYS A 1 84 ? -17.241 2.244 -8.958 1.00 97.44 84 LYS A N 1
ATOM 669 C CA . LYS A 1 84 ? -18.170 3.308 -9.357 1.00 97.44 84 LYS A CA 1
ATOM 670 C C . LYS A 1 84 ? -19.629 2.854 -9.306 1.00 97.44 84 LYS A C 1
ATOM 672 O O . LYS A 1 84 ? -20.508 3.657 -8.993 1.00 97.44 84 LYS A O 1
ATOM 677 N N . LYS A 1 85 ? -19.881 1.589 -9.642 1.00 97.81 85 LYS A N 1
ATOM 678 C CA . LYS A 1 85 ? -21.214 0.984 -9.645 1.00 97.81 85 LYS A CA 1
ATOM 679 C C . LYS A 1 85 ? -21.719 0.697 -8.233 1.00 97.81 85 LYS A C 1
ATOM 681 O O . LYS A 1 85 ? -22.858 1.037 -7.934 1.00 97.81 85 LYS A O 1
ATOM 686 N N . ASN A 1 86 ? -20.892 0.068 -7.402 1.00 97.50 86 ASN A N 1
ATOM 687 C CA . ASN A 1 86 ? -21.305 -0.436 -6.091 1.00 97.50 86 ASN A CA 1
ATOM 688 C C . ASN A 1 86 ? -21.035 0.559 -4.951 1.00 97.50 86 ASN A C 1
ATOM 690 O O . ASN A 1 86 ? -21.604 0.397 -3.880 1.00 97.50 86 ASN A O 1
ATOM 694 N N . GLN A 1 87 ? -20.203 1.581 -5.190 1.00 97.00 87 GLN A N 1
ATOM 695 C CA . GLN A 1 87 ? -19.846 2.652 -4.251 1.00 97.00 87 GLN A CA 1
ATOM 696 C C . GLN A 1 87 ? -19.515 2.127 -2.844 1.00 97.00 87 GLN A C 1
ATOM 698 O O . GLN A 1 87 ? -20.235 2.444 -1.898 1.00 97.00 87 GLN A O 1
ATOM 703 N N . PRO A 1 88 ? -18.449 1.314 -2.688 1.00 97.69 88 PRO A N 1
ATOM 704 C CA . PRO A 1 88 ? -18.034 0.857 -1.368 1.00 97.69 88 PRO A CA 1
ATOM 705 C C . PRO A 1 88 ? -17.695 2.047 -0.464 1.00 97.69 88 PRO A C 1
ATOM 707 O O . PRO A 1 88 ? -17.174 3.070 -0.916 1.00 97.69 88 PRO A O 1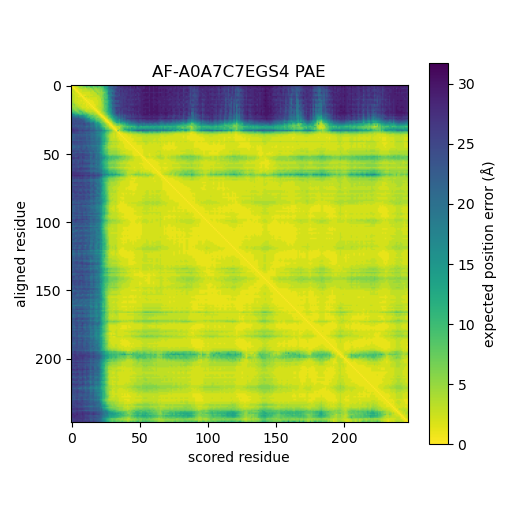
ATOM 710 N N . ASP A 1 89 ? -17.953 1.885 0.828 1.00 97.75 89 ASP A N 1
ATOM 711 C CA . ASP A 1 89 ? -17.656 2.881 1.854 1.00 97.75 89 ASP A CA 1
ATOM 712 C C . ASP A 1 89 ? -16.148 3.053 2.063 1.00 97.75 89 ASP A C 1
ATOM 714 O O . ASP A 1 89 ? -15.646 4.167 2.251 1.00 97.75 89 ASP A O 1
ATOM 718 N N . ILE A 1 90 ? -15.428 1.927 2.047 1.00 98.25 90 ILE A N 1
ATOM 719 C CA . ILE A 1 90 ? -13.985 1.848 2.265 1.00 98.25 90 ILE A CA 1
ATOM 720 C C . ILE A 1 90 ? -13.350 0.979 1.175 1.00 98.25 90 ILE A C 1
ATOM 722 O O . ILE A 1 90 ? -13.866 -0.080 0.826 1.00 98.25 90 ILE A O 1
ATOM 726 N N . ILE A 1 91 ? -12.190 1.401 0.681 1.00 98.69 91 ILE A N 1
ATOM 727 C CA . ILE A 1 91 ? -11.302 0.606 -0.167 1.00 98.69 91 ILE A CA 1
ATOM 728 C C . ILE A 1 91 ? -9.931 0.558 0.504 1.00 98.69 91 ILE A C 1
ATOM 730 O O .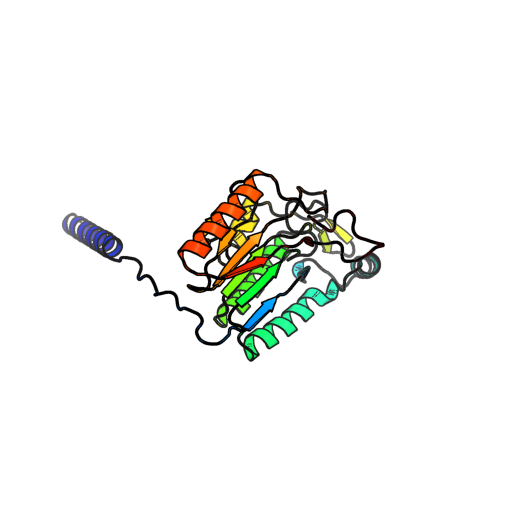 ILE A 1 91 ? -9.390 1.595 0.895 1.00 98.69 91 ILE A O 1
ATOM 734 N N . VAL A 1 92 ? -9.365 -0.636 0.627 1.00 98.75 92 VAL A N 1
ATOM 735 C CA . VAL A 1 92 ? -8.072 -0.856 1.269 1.00 98.75 92 VAL A CA 1
ATOM 736 C C . VAL A 1 92 ? -7.114 -1.579 0.331 1.00 98.75 92 VAL A C 1
ATOM 738 O O . VAL A 1 92 ? -7.491 -2.576 -0.281 1.00 98.75 92 VAL A O 1
ATOM 741 N N . PHE A 1 93 ? -5.872 -1.099 0.264 1.00 98.81 93 PHE A N 1
ATOM 742 C CA . PHE A 1 93 ? -4.773 -1.729 -0.466 1.00 98.81 93 PHE A CA 1
ATOM 743 C C . PHE A 1 93 ? -3.661 -2.151 0.514 1.00 98.81 93 PHE A C 1
ATOM 745 O O . PHE A 1 93 ? -2.909 -1.288 0.983 1.00 98.81 93 PHE A O 1
ATOM 752 N N . PRO A 1 94 ? -3.574 -3.445 0.868 1.00 98.50 94 PRO A N 1
ATOM 753 C CA . PRO A 1 94 ? -2.624 -3.980 1.843 1.00 98.50 94 PRO A CA 1
ATOM 754 C C . PRO A 1 94 ? -1.232 -4.247 1.237 1.00 98.50 94 PRO A C 1
ATOM 756 O O . PRO A 1 94 ? -0.680 -5.325 1.412 1.00 98.50 94 PRO A O 1
ATOM 759 N N . GLY A 1 95 ? -0.655 -3.280 0.526 1.00 98.19 95 GLY A N 1
ATOM 760 C CA . GLY A 1 95 ? 0.688 -3.412 -0.041 1.00 98.19 95 GLY A CA 1
ATOM 761 C C . GLY A 1 95 ? 0.753 -3.893 -1.485 1.00 98.19 95 GLY A C 1
ATOM 762 O O . GLY A 1 95 ? -0.269 -4.133 -2.133 1.00 98.19 95 GLY A O 1
ATOM 763 N N . ASP A 1 96 ? 1.989 -3.924 -1.981 1.00 97.88 96 ASP A N 1
ATOM 764 C CA . ASP A 1 96 ? 2.392 -4.250 -3.348 1.00 97.88 96 ASP A CA 1
ATOM 765 C C . ASP A 1 96 ? 1.566 -3.513 -4.401 1.00 97.88 96 ASP A C 1
ATOM 767 O O . ASP A 1 96 ? 1.024 -4.054 -5.373 1.00 97.88 96 ASP A O 1
ATOM 771 N N . LEU A 1 97 ? 1.492 -2.199 -4.189 1.00 98.75 97 LEU A N 1
ATOM 772 C CA . LEU A 1 97 ? 0.712 -1.270 -4.997 1.00 98.75 97 LEU A CA 1
ATOM 773 C C . LEU A 1 97 ? 1.207 -1.238 -6.447 1.00 98.75 97 LEU A C 1
ATOM 775 O O . LEU A 1 97 ? 0.427 -1.057 -7.387 1.00 98.75 97 LEU A O 1
ATOM 779 N N . THR A 1 98 ? 2.515 -1.392 -6.638 1.00 98.31 98 THR A N 1
ATOM 780 C CA . THR A 1 98 ? 3.191 -1.196 -7.919 1.00 98.31 98 THR A CA 1
ATOM 781 C C . THR A 1 98 ? 4.075 -2.373 -8.311 1.00 98.31 98 THR A C 1
ATOM 783 O O . THR A 1 98 ? 4.557 -3.147 -7.486 1.00 98.31 98 THR A O 1
ATOM 786 N N . ASN A 1 99 ? 4.334 -2.509 -9.612 1.00 95.81 99 ASN A N 1
ATOM 787 C CA . ASN A 1 99 ? 5.357 -3.431 -10.084 1.00 95.81 99 ASN A CA 1
ATOM 788 C C . ASN A 1 99 ? 6.751 -2.840 -9.815 1.00 95.81 99 ASN A C 1
ATOM 790 O O . ASN A 1 99 ? 7.168 -1.896 -10.497 1.00 95.81 99 ASN A O 1
ATOM 794 N N . ASN A 1 100 ? 7.456 -3.427 -8.843 1.00 95.31 100 ASN A N 1
ATOM 795 C CA . ASN A 1 100 ? 8.825 -3.092 -8.434 1.00 95.31 100 ASN A CA 1
ATOM 796 C C . ASN A 1 100 ? 9.066 -1.599 -8.119 1.00 95.31 100 ASN A C 1
ATOM 798 O O . ASN A 1 100 ? 10.139 -1.086 -8.426 1.00 95.31 100 ASN A O 1
ATOM 802 N N . GLY A 1 101 ? 8.086 -0.883 -7.563 1.00 97.69 101 GLY A N 1
ATOM 803 C CA . GLY A 1 101 ? 8.340 0.383 -6.862 1.00 97.69 101 GLY A CA 1
ATOM 804 C C . GLY A 1 101 ? 8.723 1.583 -7.726 1.00 97.69 101 GLY A C 1
ATOM 805 O O . GLY A 1 101 ? 9.155 2.611 -7.204 1.00 97.69 101 GLY A O 1
ATOM 806 N N . SER A 1 102 ? 8.597 1.502 -9.058 1.00 98.38 102 SER A N 1
ATOM 807 C CA . SER A 1 102 ? 9.004 2.627 -9.908 1.00 98.38 102 SER A CA 1
ATOM 808 C C . SER A 1 102 ? 8.182 3.885 -9.608 1.00 98.38 102 SER A C 1
ATOM 810 O O . SER A 1 102 ? 6.951 3.849 -9.488 1.00 98.38 102 SER A O 1
ATOM 812 N N . LYS A 1 103 ? 8.845 5.043 -9.573 1.00 98.81 103 LYS A N 1
ATOM 813 C CA . LYS A 1 103 ? 8.181 6.327 -9.300 1.00 98.81 103 LYS A CA 1
ATOM 814 C C . LYS A 1 103 ? 7.044 6.632 -10.274 1.00 98.81 103 LYS A C 1
ATOM 816 O O . LYS A 1 103 ? 6.017 7.185 -9.886 1.00 98.81 103 LYS A O 1
ATOM 821 N N . VAL A 1 104 ? 7.193 6.247 -11.541 1.00 98.75 104 VAL A N 1
ATOM 822 C CA . VAL A 1 104 ? 6.134 6.414 -12.547 1.00 98.75 104 VAL A CA 1
ATOM 823 C C . VAL A 1 104 ? 4.931 5.520 -12.241 1.00 98.75 104 VAL A C 1
ATOM 825 O O . VAL A 1 104 ? 3.804 6.000 -12.363 1.00 98.75 104 VAL A O 1
ATOM 828 N N . ASN A 1 105 ? 5.131 4.271 -11.802 1.00 98.75 105 ASN A N 1
ATOM 829 C CA . ASN A 1 105 ? 4.019 3.414 -11.383 1.00 98.75 105 ASN A CA 1
ATOM 830 C C . ASN A 1 105 ? 3.272 4.024 -10.196 1.00 98.75 105 ASN A C 1
ATOM 832 O O . ASN A 1 105 ? 2.052 4.132 -10.268 1.00 98.75 105 ASN A O 1
ATOM 836 N N . HIS A 1 106 ? 3.977 4.517 -9.173 1.00 98.88 106 HIS A N 1
ATOM 837 C CA . HIS A 1 106 ? 3.354 5.173 -8.017 1.00 98.88 106 HIS A CA 1
ATOM 838 C C . HIS A 1 106 ? 2.503 6.384 -8.406 1.00 98.88 106 HIS A C 1
ATOM 840 O O . HIS A 1 106 ? 1.343 6.493 -8.009 1.00 98.88 106 HIS A O 1
ATOM 846 N N . LEU A 1 107 ? 3.044 7.283 -9.231 1.00 98.88 107 LEU A N 1
ATOM 847 C CA . LEU A 1 107 ? 2.330 8.489 -9.662 1.00 98.88 107 LEU A CA 1
ATOM 848 C C . LEU A 1 107 ? 1.121 8.181 -10.553 1.00 98.88 107 LEU A C 1
ATOM 850 O O . LEU A 1 107 ? 0.135 8.917 -10.549 1.00 98.88 107 LEU A O 1
ATOM 854 N N . GLU A 1 108 ? 1.186 7.124 -11.358 1.00 98.75 108 GLU A N 1
ATOM 855 C CA . GLU A 1 108 ? 0.058 6.703 -12.186 1.00 98.75 108 GLU A CA 1
ATOM 856 C C . GLU A 1 108 ? -0.980 5.912 -11.374 1.00 98.75 108 GLU A C 1
ATOM 858 O O . GLU A 1 108 ? -2.177 6.084 -11.612 1.00 98.75 108 GLU A O 1
ATOM 863 N N . PHE A 1 109 ? -0.556 5.131 -10.376 1.00 98.88 109 PHE A N 1
ATOM 864 C CA . PHE A 1 109 ? -1.440 4.450 -9.428 1.00 98.88 109 PHE A CA 1
ATOM 865 C C . PHE A 1 109 ? -2.197 5.450 -8.544 1.00 98.88 109 PHE A C 1
ATOM 867 O O . PHE A 1 109 ? -3.413 5.345 -8.405 1.00 98.88 109 PHE A O 1
ATOM 874 N N . GLU A 1 110 ? -1.533 6.500 -8.048 1.00 98.81 110 GLU A N 1
ATOM 875 C CA . GLU A 1 110 ? -2.168 7.601 -7.305 1.00 98.81 110 GLU A CA 1
ATOM 876 C C . GLU A 1 110 ? -3.339 8.211 -8.084 1.00 98.81 110 GLU A C 1
ATOM 878 O O . GLU A 1 110 ? -4.422 8.420 -7.537 1.00 98.81 110 GLU A O 1
ATOM 883 N N . LYS A 1 111 ? -3.181 8.409 -9.399 1.00 98.75 111 LYS A N 1
ATOM 884 C CA . LYS A 1 111 ? -4.263 8.927 -10.249 1.00 98.75 111 LYS A CA 1
ATOM 885 C C . LYS A 1 111 ? -5.460 7.985 -10.306 1.00 98.75 111 LYS A C 1
ATOM 887 O O . LYS A 1 111 ? -6.579 8.466 -10.497 1.00 98.75 111 LYS A O 1
ATOM 892 N N . ARG A 1 112 ? -5.245 6.670 -10.188 1.00 98.50 112 ARG A N 1
ATOM 893 C CA . ARG A 1 112 ? -6.320 5.671 -10.070 1.00 98.50 112 ARG A CA 1
ATOM 894 C C . ARG A 1 112 ? -7.022 5.809 -8.724 1.00 98.50 112 ARG A C 1
ATOM 896 O O . ARG A 1 112 ? -8.236 6.005 -8.698 1.00 98.50 112 ARG A O 1
ATOM 903 N N . LEU A 1 113 ? -6.261 5.849 -7.628 1.00 98.75 113 LEU A N 1
ATOM 904 C CA . LEU A 1 113 ? -6.802 6.053 -6.279 1.00 98.75 113 LEU A CA 1
ATOM 905 C C . LEU A 1 113 ? -7.613 7.348 -6.177 1.00 98.75 113 LEU A C 1
ATOM 907 O O . LEU A 1 113 ? -8.685 7.364 -5.577 1.00 98.75 113 LEU A O 1
ATOM 911 N N . LYS A 1 114 ? -7.166 8.424 -6.829 1.00 98.69 114 LYS A N 1
ATOM 912 C CA . LYS A 1 114 ? -7.898 9.691 -6.902 1.00 98.69 114 LYS A CA 1
ATOM 913 C C . LYS A 1 114 ? -9.274 9.531 -7.548 1.00 98.69 114 LYS A C 1
ATOM 915 O O . LYS A 1 114 ? -10.247 10.115 -7.067 1.00 98.69 114 LYS A O 1
ATOM 920 N N . ARG A 1 115 ? -9.377 8.749 -8.629 1.00 98.12 115 ARG A N 1
ATOM 921 C CA . ARG A 1 115 ? -10.662 8.447 -9.284 1.00 98.12 115 ARG A CA 1
ATOM 922 C C . ARG A 1 115 ? -11.554 7.594 -8.391 1.00 98.12 115 ARG A C 1
ATOM 924 O O . ARG A 1 115 ? -12.727 7.931 -8.256 1.00 98.12 115 ARG A O 1
ATOM 931 N N . MET A 1 116 ? -11.002 6.577 -7.733 1.00 98.00 116 MET A N 1
ATOM 932 C CA . MET A 1 116 ? -11.739 5.751 -6.769 1.00 98.00 116 MET A CA 1
ATOM 933 C C . MET A 1 116 ? -12.258 6.592 -5.595 1.00 98.00 116 MET A C 1
ATOM 935 O O . MET A 1 116 ? -13.450 6.601 -5.328 1.00 98.00 116 MET A O 1
ATOM 939 N N . LYS A 1 117 ? -11.410 7.410 -4.961 1.00 97.31 117 LYS A N 1
ATOM 940 C CA . LYS A 1 117 ? -11.809 8.309 -3.862 1.00 97.31 117 LYS A CA 1
ATOM 941 C C . LYS A 1 117 ? -12.887 9.312 -4.296 1.00 97.31 117 LYS A C 1
ATOM 943 O O . LYS A 1 117 ? -13.756 9.672 -3.506 1.00 97.31 117 LYS A O 1
ATOM 948 N N . SER A 1 118 ? -12.880 9.748 -5.561 1.00 97.62 118 SER A N 1
ATOM 949 C CA . SER A 1 118 ? -13.896 10.672 -6.092 1.00 97.62 118 SER A CA 1
ATOM 950 C C . SER A 1 118 ? -15.319 10.100 -6.137 1.00 97.62 118 SER A C 1
ATOM 952 O O . SER A 1 118 ? -16.264 10.877 -6.271 1.00 97.62 118 SER A O 1
ATOM 954 N N . THR A 1 119 ? -15.501 8.782 -5.977 1.00 97.19 119 THR A N 1
ATOM 955 C CA . THR A 1 119 ? -16.835 8.170 -5.841 1.00 97.19 119 THR A CA 1
ATOM 956 C C . THR A 1 119 ? -17.437 8.361 -4.448 1.00 97.19 119 THR A C 1
ATOM 958 O O . THR A 1 119 ? -18.595 8.012 -4.247 1.00 97.19 119 THR A O 1
ATOM 961 N N . GLY A 1 120 ? -16.674 8.912 -3.497 1.00 96.38 120 GLY A N 1
ATOM 962 C CA . GLY A 1 120 ? -17.062 9.078 -2.095 1.00 96.38 120 GLY A CA 1
ATOM 963 C C . GLY A 1 120 ? -16.457 8.031 -1.157 1.00 96.38 120 GLY A C 1
ATOM 964 O O . GLY A 1 120 ? -16.549 8.198 0.058 1.00 96.38 120 GLY A O 1
ATOM 965 N N . ALA A 1 121 ? -15.798 7.003 -1.701 1.00 97.31 121 ALA A N 1
ATOM 966 C CA . ALA A 1 121 ? -15.119 5.983 -0.914 1.00 97.31 121 ALA A CA 1
ATOM 967 C C . ALA A 1 121 ? -13.951 6.575 -0.108 1.00 97.31 121 ALA A C 1
ATOM 969 O O . ALA A 1 121 ? -13.181 7.410 -0.601 1.00 97.31 121 ALA A O 1
ATOM 970 N N . LYS A 1 122 ? -13.770 6.095 1.123 1.00 98.06 122 LYS A N 1
ATOM 971 C CA . LYS A 1 122 ? -12.529 6.296 1.883 1.00 98.06 122 LYS A CA 1
ATOM 972 C C . LYS A 1 122 ? -11.498 5.291 1.383 1.00 98.06 122 LYS A C 1
ATOM 974 O O . LYS A 1 122 ? -11.836 4.137 1.150 1.00 98.06 122 LYS A O 1
ATOM 979 N N . VAL A 1 123 ? -10.257 5.718 1.191 1.00 98.62 123 VAL A N 1
ATOM 980 C CA . VAL A 1 123 ? -9.220 4.890 0.563 1.00 98.62 123 VAL A CA 1
ATOM 981 C C . VAL A 1 123 ? -7.992 4.882 1.459 1.00 98.62 123 VAL A C 1
ATOM 983 O O . VAL A 1 123 ? -7.539 5.958 1.850 1.00 98.62 123 VAL A O 1
ATOM 986 N N . TYR A 1 124 ? -7.471 3.694 1.758 1.00 98.88 124 TYR A N 1
ATOM 987 C CA . TYR A 1 124 ? -6.340 3.481 2.662 1.00 98.88 124 TYR A CA 1
ATOM 988 C C . TYR A 1 124 ? -5.305 2.563 2.027 1.00 98.88 124 TYR A C 1
ATOM 990 O O . TYR A 1 124 ? -5.667 1.548 1.430 1.00 98.88 124 TYR A O 1
ATOM 998 N N . VAL A 1 125 ? -4.028 2.908 2.167 1.00 98.88 125 VAL A N 1
ATOM 999 C CA . VAL A 1 125 ? -2.917 2.111 1.629 1.00 98.88 125 VAL A CA 1
ATOM 1000 C C . VAL A 1 125 ? -1.814 1.914 2.665 1.00 98.88 125 VAL A C 1
ATOM 1002 O O . VAL A 1 125 ? -1.631 2.761 3.538 1.00 98.88 125 VAL A O 1
ATOM 1005 N N . VAL A 1 126 ? -1.073 0.820 2.538 1.00 98.75 126 VAL A N 1
ATOM 1006 C CA . VAL A 1 126 ? 0.250 0.573 3.145 1.00 98.75 126 VAL A CA 1
ATOM 1007 C C . VAL A 1 126 ? 1.180 0.039 2.050 1.00 98.75 126 VAL A C 1
ATOM 1009 O O . VAL A 1 126 ? 0.659 -0.398 1.020 1.00 98.75 126 VAL A O 1
ATOM 1012 N N . PRO A 1 127 ? 2.514 0.115 2.197 1.00 98.56 127 PRO A N 1
ATOM 1013 C CA . PRO A 1 127 ? 3.432 -0.499 1.239 1.00 98.56 127 PRO A CA 1
ATOM 1014 C C . PRO A 1 127 ? 3.453 -2.028 1.371 1.00 98.56 127 PRO A C 1
ATOM 1016 O O . PRO A 1 127 ? 3.146 -2.574 2.433 1.00 98.56 127 PRO A O 1
ATOM 1019 N N . GLY A 1 128 ? 3.841 -2.702 0.289 1.00 97.94 128 GLY A N 1
ATOM 1020 C CA . GLY A 1 128 ? 4.374 -4.067 0.330 1.00 97.94 128 GLY A CA 1
ATOM 1021 C C . GLY A 1 128 ? 5.863 -4.084 -0.011 1.00 97.94 128 GLY A C 1
ATOM 1022 O O . GLY A 1 128 ? 6.474 -3.034 -0.250 1.00 97.94 128 GLY A O 1
ATOM 1023 N N . ASN A 1 129 ? 6.472 -5.269 -0.009 1.00 96.62 129 ASN A N 1
ATOM 1024 C CA . ASN A 1 129 ? 7.921 -5.419 -0.169 1.00 96.62 129 ASN A CA 1
ATOM 1025 C C . ASN A 1 129 ? 8.425 -5.017 -1.573 1.00 96.62 129 ASN A C 1
ATOM 1027 O O . ASN A 1 129 ? 9.634 -4.869 -1.775 1.00 96.62 129 ASN A O 1
ATOM 1031 N N . HIS A 1 130 ? 7.535 -4.804 -2.551 1.00 96.38 130 HIS A N 1
ATOM 1032 C CA . HIS A 1 130 ? 7.906 -4.338 -3.887 1.00 96.38 130 HIS A CA 1
ATOM 1033 C C . HIS A 1 130 ? 7.905 -2.816 -4.066 1.00 96.38 130 HIS A C 1
ATOM 1035 O O . HIS A 1 130 ? 8.446 -2.360 -5.076 1.00 96.38 130 HIS A O 1
ATOM 1041 N N . ASP A 1 131 ? 7.332 -2.037 -3.146 1.00 98.25 131 ASP A N 1
ATOM 1042 C CA . ASP A 1 131 ? 6.963 -0.639 -3.410 1.00 98.25 131 ASP A CA 1
ATOM 1043 C C . ASP A 1 131 ? 8.073 0.396 -3.163 1.00 98.25 131 ASP A C 1
ATOM 1045 O O . ASP A 1 131 ? 8.136 1.406 -3.858 1.00 98.25 131 ASP A O 1
ATOM 1049 N N . ILE A 1 132 ? 8.948 0.193 -2.177 1.00 98.06 132 ILE A N 1
ATOM 1050 C CA . ILE A 1 132 ? 9.870 1.241 -1.702 1.00 98.06 132 ILE A CA 1
ATOM 1051 C C . ILE A 1 132 ? 11.324 0.787 -1.842 1.00 98.06 132 ILE A C 1
ATOM 1053 O O . ILE A 1 132 ? 11.644 -0.384 -1.652 1.00 98.06 132 ILE A O 1
ATOM 1057 N N . ASN A 1 133 ? 12.215 1.725 -2.189 1.00 97.44 133 ASN A N 1
ATOM 1058 C CA . ASN A 1 133 ? 13.665 1.526 -2.306 1.00 97.44 133 ASN A CA 1
ATOM 1059 C C . ASN A 1 133 ? 14.077 0.329 -3.193 1.00 97.44 133 ASN A C 1
ATOM 1061 O O . ASN A 1 133 ? 15.171 -0.225 -3.059 1.00 97.44 133 ASN A O 1
ATOM 1065 N N . ASN A 1 134 ? 13.224 -0.050 -4.148 1.00 96.50 134 ASN A N 1
ATOM 1066 C CA . ASN A 1 134 ? 13.390 -1.255 -4.943 1.00 96.50 134 ASN A CA 1
ATOM 1067 C C . ASN A 1 134 ? 14.345 -1.025 -6.121 1.00 96.50 134 ASN A C 1
ATOM 1069 O O . ASN A 1 134 ? 14.017 -0.379 -7.118 1.00 96.50 134 ASN A O 1
ATOM 1073 N N . THR A 1 135 ? 15.539 -1.615 -6.053 1.00 95.81 135 THR A N 1
ATOM 1074 C CA . THR A 1 135 ? 16.560 -1.477 -7.110 1.00 95.81 135 THR A CA 1
ATOM 1075 C C . THR A 1 135 ? 16.225 -2.219 -8.409 1.00 95.81 135 THR A C 1
ATOM 1077 O O . THR A 1 135 ? 16.974 -2.114 -9.381 1.00 95.81 135 THR A O 1
ATOM 1080 N N . LYS A 1 136 ? 15.110 -2.964 -8.448 1.00 95.00 136 LYS A N 1
ATOM 1081 C CA . LYS A 1 136 ? 14.591 -3.672 -9.632 1.00 95.00 136 LYS A CA 1
ATOM 1082 C C . LYS A 1 136 ? 13.466 -2.904 -10.340 1.00 95.00 136 LYS A C 1
ATOM 1084 O O . LYS A 1 136 ? 12.799 -3.476 -11.208 1.00 95.00 136 LYS A O 1
ATOM 1089 N N . ALA A 1 137 ? 13.239 -1.637 -9.989 1.00 97.00 137 ALA A N 1
ATOM 1090 C CA . ALA A 1 137 ? 12.371 -0.746 -10.752 1.00 97.00 137 ALA A CA 1
ATOM 1091 C C . ALA A 1 137 ? 12.861 -0.657 -12.208 1.00 97.00 137 ALA A C 1
ATOM 1093 O O . ALA A 1 137 ? 14.035 -0.388 -12.471 1.00 97.00 137 ALA A O 1
ATOM 1094 N N . LEU A 1 138 ? 11.964 -0.897 -13.167 1.00 96.88 138 LEU A N 1
ATOM 1095 C CA . LEU A 1 138 ? 12.332 -1.065 -14.574 1.00 96.88 138 LEU A CA 1
ATOM 1096 C C . LEU A 1 138 ? 11.283 -0.523 -15.547 1.00 96.88 138 LEU A C 1
ATOM 1098 O O . LEU A 1 138 ? 10.134 -0.276 -15.176 1.00 96.88 138 LEU A O 1
ATOM 1102 N N . TYR A 1 139 ? 11.697 -0.359 -16.801 1.00 97.81 139 TYR A N 1
ATOM 1103 C CA . TYR A 1 139 ? 10.840 -0.041 -17.939 1.00 97.81 139 TYR A CA 1
ATOM 1104 C C . TYR A 1 139 ? 11.376 -0.664 -19.232 1.00 97.81 139 TYR A C 1
ATOM 1106 O O . TYR A 1 139 ? 12.536 -1.068 -19.313 1.00 97.81 139 TYR A O 1
ATOM 1114 N N . PHE A 1 140 ? 10.523 -0.724 -20.250 1.00 97.81 140 PHE A N 1
ATOM 1115 C CA . PHE A 1 140 ? 10.826 -1.276 -21.565 1.00 97.81 140 PHE A CA 1
ATOM 1116 C C . PHE A 1 140 ? 10.705 -0.187 -22.616 1.00 97.81 140 PHE A C 1
ATOM 1118 O O . PHE A 1 140 ? 9.694 0.519 -22.661 1.00 97.81 140 PHE A O 1
ATOM 1125 N N . LYS A 1 141 ? 11.740 -0.044 -23.442 1.00 97.31 141 LYS A N 1
ATOM 1126 C CA . LYS A 1 141 ? 11.766 0.929 -24.533 1.00 97.31 141 LYS A CA 1
ATOM 1127 C C . LYS A 1 141 ? 12.808 0.550 -25.576 1.00 97.31 141 LYS A C 1
ATOM 1129 O O . LYS A 1 141 ? 13.878 0.069 -25.210 1.00 97.31 141 LYS A O 1
ATOM 1134 N N . ASP A 1 142 ? 12.508 0.805 -26.846 1.00 96.81 142 ASP A N 1
ATOM 1135 C CA . ASP A 1 142 ? 13.413 0.587 -27.980 1.00 96.81 142 ASP A CA 1
ATOM 1136 C C . ASP A 1 142 ? 13.862 -0.891 -28.068 1.00 96.81 142 ASP A C 1
ATOM 1138 O O . ASP A 1 142 ? 14.998 -1.203 -28.412 1.00 96.81 142 ASP A O 1
ATOM 1142 N N . ASN A 1 143 ? 12.944 -1.813 -27.741 1.00 96.56 143 ASN A N 1
ATOM 1143 C CA . ASN A 1 143 ? 13.187 -3.257 -27.606 1.00 96.56 143 ASN A CA 1
ATOM 1144 C C . ASN A 1 143 ? 14.274 -3.634 -26.574 1.00 96.56 143 ASN A C 1
ATOM 1146 O O . ASN A 1 143 ? 14.905 -4.682 -26.691 1.00 96.56 143 ASN A O 1
ATOM 1150 N N . GLU A 1 144 ? 14.471 -2.821 -25.537 1.00 97.44 144 GLU A N 1
ATOM 1151 C CA . GLU A 1 144 ? 15.432 -3.058 -24.454 1.00 97.44 144 GLU A CA 1
ATOM 1152 C C . GLU A 1 144 ? 14.778 -2.918 -23.066 1.00 97.44 144 GLU A C 1
ATOM 1154 O O . GLU A 1 144 ? 13.749 -2.253 -22.904 1.00 97.44 144 GLU A O 1
ATOM 1159 N N . LEU A 1 145 ? 15.386 -3.559 -22.059 1.00 97.38 145 LEU A N 1
ATOM 1160 C CA . LEU A 1 145 ? 15.033 -3.418 -20.643 1.00 97.38 145 LEU A CA 1
ATOM 1161 C C . LEU A 1 145 ? 15.961 -2.393 -19.997 1.00 97.38 145 LEU A C 1
ATOM 1163 O O . LEU A 1 145 ? 17.183 -2.514 -20.068 1.00 97.38 145 LEU A O 1
ATOM 1167 N N . HIS A 1 146 ? 15.369 -1.433 -19.299 1.00 98.19 146 HIS A N 1
ATOM 1168 C CA . HIS A 1 146 ? 16.076 -0.354 -18.624 1.00 98.19 146 HIS A CA 1
ATOM 1169 C C . HIS A 1 146 ? 15.685 -0.291 -17.149 1.00 98.19 146 HIS A C 1
ATOM 1171 O O . HIS A 1 146 ? 14.538 -0.553 -16.792 1.00 98.19 146 HIS A O 1
ATOM 1177 N N . LEU A 1 147 ? 16.622 0.106 -16.287 1.00 98.00 147 LEU A N 1
ATOM 1178 C CA . LEU A 1 147 ? 16.322 0.422 -14.889 1.00 98.00 147 LEU A CA 1
ATOM 1179 C C . LEU A 1 147 ? 15.770 1.845 -14.767 1.00 98.00 147 LEU A C 1
ATOM 1181 O O . LEU A 1 147 ? 16.106 2.732 -15.555 1.00 98.00 147 LEU A O 1
ATOM 1185 N N . THR A 1 148 ? 14.937 2.074 -13.758 1.00 98.06 148 THR A N 1
ATOM 1186 C CA . THR A 1 148 ? 14.426 3.402 -13.409 1.00 98.06 148 THR A CA 1
ATOM 1187 C C . THR A 1 148 ? 14.453 3.616 -11.901 1.00 98.06 148 THR A C 1
ATOM 1189 O O . THR A 1 148 ? 14.803 2.725 -11.133 1.00 98.06 148 THR A O 1
ATOM 1192 N N . GLU A 1 149 ? 14.126 4.828 -11.480 1.00 97.69 149 GLU A N 1
ATOM 1193 C CA . GLU A 1 149 ? 14.155 5.229 -10.082 1.00 97.69 149 GLU A CA 1
ATOM 1194 C C . GLU A 1 149 ? 12.941 4.657 -9.332 1.00 97.69 149 GLU A C 1
ATOM 1196 O O . GLU A 1 149 ? 11.797 4.741 -9.801 1.00 97.69 149 GLU A O 1
ATOM 1201 N N . SER A 1 150 ? 13.205 4.102 -8.149 1.00 98.31 150 SER A N 1
ATOM 1202 C CA . SER A 1 150 ? 12.190 3.830 -7.128 1.00 98.31 150 SER A CA 1
ATOM 1203 C C . SER A 1 150 ? 11.923 5.090 -6.298 1.00 98.31 150 SER A C 1
ATOM 1205 O O . SER A 1 150 ? 12.640 6.084 -6.425 1.00 98.31 150 SER A O 1
ATOM 1207 N N . ILE A 1 151 ? 10.905 5.046 -5.443 1.00 98.56 151 ILE A N 1
ATOM 1208 C CA . ILE A 1 151 ? 10.681 6.055 -4.398 1.00 98.56 151 ILE A CA 1
ATOM 1209 C C . ILE A 1 151 ? 11.230 5.606 -3.042 1.00 98.56 151 ILE A C 1
ATOM 1211 O O . ILE A 1 151 ? 11.415 4.407 -2.821 1.00 98.56 151 ILE A O 1
ATOM 1215 N N . ASN A 1 152 ? 11.447 6.569 -2.146 1.00 98.31 152 ASN A N 1
ATOM 1216 C CA . ASN A 1 152 ? 11.694 6.329 -0.721 1.00 98.31 152 ASN A CA 1
ATOM 1217 C C . ASN A 1 152 ? 10.413 6.483 0.131 1.00 98.31 152 ASN A C 1
ATOM 1219 O O . ASN A 1 152 ? 9.328 6.778 -0.377 1.00 98.31 152 ASN A O 1
ATOM 1223 N N . GLU A 1 153 ? 10.543 6.292 1.440 1.00 98.12 153 GLU A N 1
ATOM 1224 C CA . GLU A 1 153 ? 9.468 6.334 2.433 1.00 98.12 153 GLU A CA 1
ATOM 1225 C C . GLU A 1 153 ? 8.783 7.707 2.506 1.00 98.12 153 GLU A C 1
ATOM 1227 O O . GLU A 1 153 ? 7.553 7.792 2.550 1.00 98.12 153 GLU A O 1
ATOM 1232 N N . ASP A 1 154 ? 9.559 8.794 2.476 1.00 98.38 154 ASP A N 1
ATOM 1233 C CA . ASP A 1 154 ? 9.029 10.163 2.516 1.00 98.38 154 ASP A CA 1
ATOM 1234 C C . ASP A 1 154 ? 8.216 10.479 1.253 1.00 98.38 154 ASP A C 1
ATOM 1236 O O . ASP A 1 154 ? 7.132 11.069 1.318 1.00 98.38 154 ASP A O 1
ATOM 1240 N N . GLU A 1 155 ? 8.712 10.051 0.091 1.00 98.75 155 GLU A N 1
ATOM 1241 C CA . GLU A 1 155 ? 8.000 10.155 -1.178 1.00 98.75 155 GLU A CA 1
ATOM 1242 C C . GLU A 1 155 ? 6.728 9.300 -1.183 1.00 98.75 155 GLU A C 1
ATOM 1244 O O . GLU A 1 155 ? 5.700 9.771 -1.672 1.00 98.75 155 GLU A O 1
ATOM 1249 N N . PHE A 1 156 ? 6.752 8.094 -0.602 1.00 98.81 156 PHE A N 1
ATOM 1250 C CA . PHE A 1 156 ? 5.562 7.248 -0.456 1.00 98.81 156 PHE A CA 1
ATOM 1251 C C . PHE A 1 156 ? 4.485 7.964 0.364 1.00 98.81 156 PHE A C 1
ATOM 1253 O O . PHE A 1 156 ? 3.334 8.059 -0.067 1.00 98.81 156 PHE A O 1
ATOM 1260 N N . VAL A 1 157 ? 4.858 8.542 1.510 1.00 98.69 157 VAL A N 1
ATOM 1261 C CA . VAL A 1 157 ? 3.941 9.310 2.367 1.00 98.69 157 VAL A CA 1
ATOM 1262 C C . VAL A 1 157 ? 3.368 10.519 1.637 1.00 98.69 157 VAL A C 1
ATOM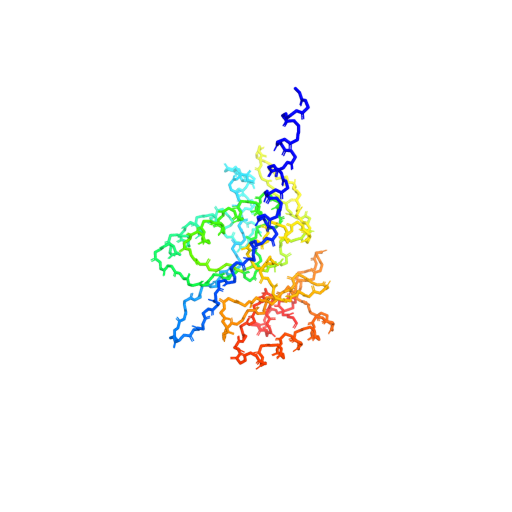 1264 O O . VAL A 1 157 ? 2.181 10.804 1.790 1.00 98.69 157 VAL A O 1
ATOM 1267 N N . GLU A 1 158 ? 4.171 11.243 0.856 1.00 98.81 158 GLU A N 1
ATOM 1268 C CA . GLU A 1 158 ? 3.686 12.424 0.135 1.00 98.81 158 GLU A CA 1
ATOM 1269 C C . GLU A 1 158 ? 2.767 12.046 -1.034 1.00 98.81 158 GLU A C 1
ATOM 1271 O O . GLU A 1 158 ? 1.687 12.625 -1.168 1.00 98.81 158 GLU A O 1
ATOM 1276 N N . ILE A 1 159 ? 3.136 11.041 -1.837 1.00 98.88 159 ILE A N 1
ATOM 1277 C CA . ILE A 1 159 ? 2.297 10.526 -2.932 1.00 98.88 159 ILE A CA 1
ATOM 1278 C C . ILE A 1 159 ? 0.969 10.020 -2.371 1.00 98.88 159 ILE A C 1
ATOM 1280 O O . ILE A 1 159 ? -0.098 10.352 -2.896 1.00 98.88 159 ILE A O 1
ATOM 1284 N N . TYR A 1 160 ? 1.019 9.264 -1.271 1.00 98.88 160 TYR A N 1
ATOM 1285 C CA . TYR A 1 160 ? -0.157 8.623 -0.701 1.00 98.88 160 TYR A CA 1
ATOM 1286 C C . TYR A 1 160 ? -0.816 9.389 0.449 1.00 98.88 160 TYR A C 1
ATOM 1288 O O . TYR A 1 160 ? -1.698 8.869 1.135 1.00 98.88 160 TYR A O 1
ATOM 1296 N N . LYS A 1 161 ? -0.470 10.666 0.629 1.00 98.69 161 LYS A N 1
ATOM 1297 C CA . LYS A 1 161 ? -0.937 11.510 1.737 1.00 98.69 161 LYS A CA 1
ATOM 1298 C C . LYS A 1 161 ? -2.451 11.508 1.924 1.00 98.69 161 LYS A C 1
ATOM 1300 O O . LYS A 1 161 ? -2.940 11.468 3.048 1.00 98.69 161 LYS A O 1
ATOM 1305 N N . ASN A 1 162 ? -3.207 11.539 0.830 1.00 98.38 162 ASN A N 1
ATOM 1306 C CA . ASN A 1 162 ? -4.672 11.591 0.866 1.00 98.38 162 ASN A CA 1
ATOM 1307 C C . ASN A 1 162 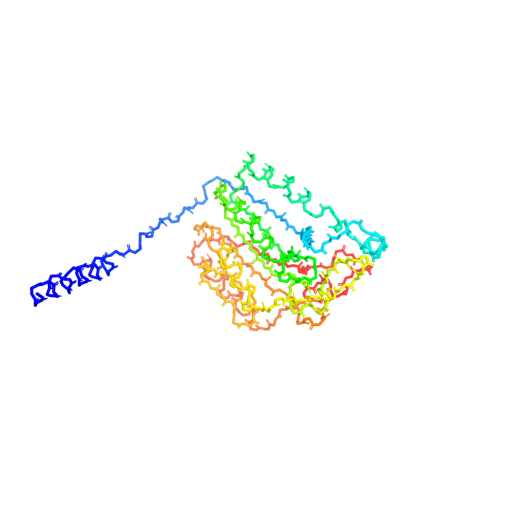? -5.341 10.214 1.014 1.00 98.38 162 ASN A C 1
ATOM 1309 O O . ASN A 1 162 ? -6.568 10.130 0.923 1.00 98.38 162 ASN A O 1
ATOM 1313 N N . TYR A 1 163 ? -4.564 9.152 1.217 1.00 98.62 163 TYR A N 1
ATOM 1314 C CA . TYR A 1 163 ? -5.029 7.766 1.256 1.00 98.62 163 TYR A CA 1
ATOM 1315 C C . TYR A 1 163 ? -4.623 7.096 2.579 1.00 98.62 163 TYR A C 1
ATOM 1317 O O . TYR A 1 163 ? -4.065 6.003 2.599 1.00 98.62 163 TYR A O 1
ATOM 1325 N N . GLY A 1 164 ? -4.862 7.812 3.686 1.00 97.94 164 GLY A N 1
ATOM 1326 C CA . GLY A 1 164 ? -4.603 7.373 5.058 1.00 97.94 164 GLY A CA 1
ATOM 1327 C C . GLY A 1 164 ? -3.643 8.283 5.824 1.00 97.94 164 GLY A C 1
ATOM 1328 O O . GLY A 1 164 ? -4.018 8.851 6.847 1.00 97.94 164 GLY A O 1
ATOM 1329 N N . TYR A 1 165 ? -2.431 8.501 5.308 1.00 98.44 165 TYR A N 1
ATOM 1330 C CA . TYR A 1 165 ? -1.348 9.178 6.040 1.00 98.44 165 TYR A CA 1
ATOM 1331 C C . TYR A 1 165 ? -1.677 10.593 6.543 1.00 98.44 165 TYR A C 1
ATOM 1333 O O . TYR A 1 165 ? -1.269 10.968 7.640 1.00 98.44 165 TYR A O 1
ATOM 1341 N N . GLY A 1 166 ? -2.399 11.391 5.755 1.00 97.19 166 GLY A N 1
ATOM 1342 C CA . GLY A 1 166 ? -2.781 12.764 6.095 1.00 97.19 166 GLY A CA 1
ATOM 1343 C C . GLY A 1 166 ? -3.991 12.875 7.026 1.00 97.19 166 GLY A C 1
ATOM 1344 O O . GLY A 1 166 ? -4.225 13.948 7.577 1.00 97.19 166 GLY A O 1
ATOM 1345 N N . GLU A 1 167 ? -4.746 11.790 7.206 1.00 93.56 167 GLU A N 1
ATOM 1346 C CA . GLU A 1 167 ? -5.926 11.700 8.082 1.00 93.56 167 GLU A CA 1
ATOM 1347 C C . GLU A 1 167 ? -5.709 10.757 9.280 1.00 93.56 167 GLU A C 1
ATOM 1349 O O . GLU A 1 167 ? -6.625 10.524 10.070 1.00 93.56 167 GLU A O 1
ATOM 1354 N N . ALA A 1 168 ? -4.489 10.235 9.434 1.00 97.81 168 ALA A N 1
ATOM 1355 C CA . ALA A 1 168 ? -4.102 9.368 10.533 1.00 97.81 168 ALA A CA 1
ATOM 1356 C C . ALA A 1 168 ? -4.186 10.099 11.881 1.00 97.81 168 ALA A C 1
ATOM 1358 O O . ALA A 1 168 ? -3.677 11.209 12.042 1.00 97.81 168 ALA A O 1
ATOM 1359 N N . ILE A 1 169 ? -4.782 9.441 12.875 1.00 97.69 169 ILE A N 1
ATOM 1360 C CA . ILE A 1 169 ? -4.871 9.951 14.252 1.00 97.69 169 ILE A CA 1
ATOM 1361 C C . ILE A 1 169 ? -3.636 9.590 15.086 1.00 97.69 169 ILE A C 1
ATOM 1363 O O . ILE A 1 169 ? -3.375 10.207 16.115 1.00 97.69 169 ILE A O 1
ATOM 1367 N N . SER A 1 170 ? -2.863 8.602 14.635 1.00 98.44 170 SER A N 1
ATOM 1368 C CA . SER A 1 170 ? -1.574 8.213 15.203 1.00 98.44 170 SER A CA 1
ATOM 1369 C C . SER A 1 170 ? -0.718 7.581 14.111 1.00 98.44 170 SER A C 1
ATOM 1371 O O . SER A 1 170 ? -1.242 6.893 13.235 1.00 98.44 170 SER A O 1
ATOM 1373 N N . ARG A 1 171 ? 0.593 7.813 14.152 1.00 98.50 171 ARG A N 1
ATOM 1374 C CA . ARG A 1 171 ? 1.569 7.198 13.246 1.00 98.50 171 ARG A CA 1
ATOM 1375 C C . ARG A 1 171 ? 2.665 6.545 14.065 1.00 98.50 171 ARG A C 1
ATOM 1377 O O . ARG A 1 171 ? 3.095 7.126 15.068 1.00 98.50 171 ARG A O 1
ATOM 1384 N N . ASP A 1 172 ? 3.095 5.365 13.639 1.00 98.50 172 ASP A N 1
ATOM 1385 C CA . ASP A 1 172 ? 4.309 4.774 14.183 1.00 98.50 172 ASP A CA 1
ATOM 1386 C C . ASP A 1 172 ? 5.515 5.634 13.782 1.00 98.50 172 ASP A C 1
ATOM 1388 O O . ASP A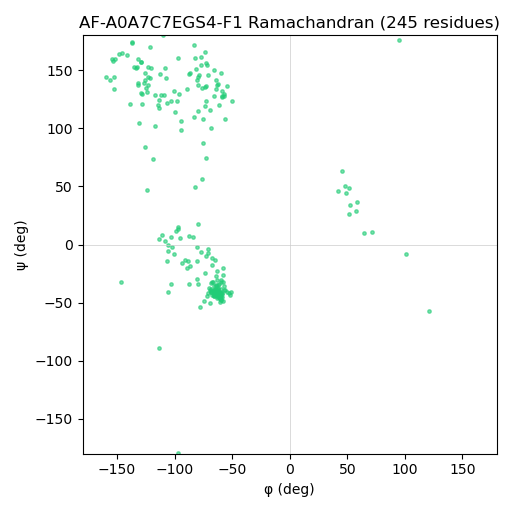 1 172 ? 5.503 6.318 12.756 1.00 98.50 172 ASP A O 1
ATOM 1392 N N . LYS A 1 173 ? 6.547 5.651 14.624 1.00 95.88 173 LYS A N 1
ATOM 1393 C CA . LYS A 1 173 ? 7.753 6.458 14.380 1.00 95.88 173 LYS A CA 1
ATOM 1394 C C . LYS A 1 173 ? 8.812 5.719 13.571 1.00 95.88 173 LYS A C 1
ATOM 1396 O O . LYS A 1 173 ? 9.691 6.376 13.024 1.00 95.88 173 LYS A O 1
ATOM 1401 N N . ASN A 1 174 ? 8.740 4.391 13.545 1.00 92.88 174 ASN A N 1
ATOM 1402 C CA . ASN A 1 174 ? 9.782 3.532 12.993 1.00 92.88 174 ASN A CA 1
ATOM 1403 C C . ASN A 1 174 ? 9.393 2.901 11.651 1.00 92.88 174 ASN A C 1
ATOM 1405 O O . ASN A 1 174 ? 10.258 2.366 10.973 1.00 92.88 174 ASN A O 1
ATOM 1409 N N . THR A 1 175 ? 8.111 2.940 11.288 1.00 97.38 175 THR A N 1
ATOM 1410 C CA . THR A 1 175 ? 7.558 2.318 10.078 1.00 97.38 175 THR A CA 1
ATOM 1411 C C . THR A 1 175 ? 6.565 3.266 9.408 1.00 97.38 175 THR A C 1
ATOM 1413 O O . THR A 1 175 ? 6.182 4.296 9.976 1.00 97.38 175 THR A O 1
ATOM 1416 N N . LEU A 1 176 ? 6.067 2.903 8.226 1.00 98.38 176 LEU A N 1
ATOM 1417 C CA . LEU A 1 176 ? 4.948 3.593 7.584 1.00 98.38 176 LEU A CA 1
ATOM 1418 C C . LEU A 1 176 ? 3.574 3.189 8.148 1.00 98.38 176 LEU A C 1
ATOM 1420 O O . LEU A 1 176 ? 2.552 3.475 7.523 1.00 98.38 176 LEU A O 1
ATOM 1424 N N . SER A 1 177 ? 3.524 2.584 9.338 1.00 98.81 177 SER A N 1
ATOM 1425 C CA . SER A 1 177 ? 2.275 2.218 10.007 1.00 98.81 177 SER A CA 1
ATOM 1426 C C . SER A 1 177 ? 1.505 3.437 10.522 1.00 98.81 177 SER A C 1
ATOM 1428 O O . SER A 1 177 ? 2.076 4.437 10.977 1.00 98.81 177 SER A O 1
ATOM 1430 N N . TYR A 1 178 ? 0.177 3.356 10.497 1.00 98.88 178 TYR A N 1
ATOM 1431 C CA . TYR A 1 178 ? -0.701 4.400 11.013 1.00 98.88 178 TYR A CA 1
ATOM 1432 C C . TYR A 1 178 ? -2.061 3.868 11.473 1.00 98.88 178 TYR A C 1
ATOM 1434 O O . TYR A 1 178 ? -2.528 2.807 11.069 1.00 98.88 178 TYR A O 1
ATOM 1442 N N . LEU A 1 179 ? -2.712 4.638 12.340 1.00 98.81 179 LEU A N 1
ATOM 1443 C CA . LEU A 1 179 ? -4.069 4.394 12.808 1.00 98.81 179 LEU A CA 1
ATOM 1444 C C . LEU A 1 179 ? -5.005 5.407 12.155 1.00 98.81 179 LEU A C 1
ATOM 1446 O O . LEU A 1 179 ? -4.828 6.618 12.319 1.00 98.81 179 LEU A O 1
ATOM 1450 N N . ALA A 1 180 ? -6.008 4.919 11.434 1.00 98.12 180 ALA A N 1
ATOM 1451 C CA . ALA A 1 180 ? -7.034 5.736 10.802 1.00 98.12 180 ALA A CA 1
ATOM 1452 C C . ALA A 1 180 ? -8.399 5.511 11.456 1.00 98.12 180 ALA A C 1
ATOM 1454 O O . ALA A 1 180 ? -8.736 4.409 11.887 1.00 98.12 180 ALA A O 1
ATOM 1455 N N . LYS A 1 181 ? -9.208 6.572 11.494 1.00 96.00 181 LYS A N 1
ATOM 1456 C CA . LYS A 1 181 ? -10.547 6.572 12.093 1.00 96.00 181 LYS A CA 1
ATOM 1457 C C . LYS A 1 181 ? -11.607 6.897 11.027 1.00 96.00 181 LYS A C 1
ATOM 1459 O O . LYS A 1 181 ? -12.106 8.022 11.000 1.00 96.00 181 LYS A O 1
ATOM 1464 N N . PRO A 1 182 ? -11.939 5.967 10.106 1.00 95.31 182 PRO A N 1
ATOM 1465 C CA . PRO A 1 182 ? -12.953 6.210 9.078 1.00 95.31 182 PRO A CA 1
ATOM 1466 C C . PRO A 1 182 ? -14.361 6.425 9.656 1.00 95.31 182 PRO A C 1
ATOM 1468 O O . PRO A 1 182 ? -15.177 7.101 9.021 1.00 95.31 182 PRO A O 1
ATOM 1471 N N . TYR A 1 183 ? -14.656 5.853 10.827 1.00 95.81 183 TYR A N 1
ATOM 1472 C CA . TYR A 1 183 ? -15.917 5.996 11.559 1.00 95.81 183 TYR A CA 1
ATOM 1473 C C . TYR A 1 183 ? -15.649 6.083 13.064 1.00 95.81 183 TYR A C 1
ATOM 1475 O O . TYR A 1 183 ? -14.582 5.702 13.542 1.00 95.81 183 TYR A O 1
ATOM 1483 N N . LYS A 1 184 ? -16.627 6.560 13.843 1.00 93.94 184 LYS A N 1
ATOM 1484 C CA . LYS A 1 184 ? -16.463 6.687 15.302 1.00 93.94 184 LYS A CA 1
ATOM 1485 C C . LYS A 1 184 ? -16.148 5.353 15.976 1.00 93.94 184 LYS A C 1
ATOM 1487 O O . LYS A 1 184 ? -15.232 5.300 16.788 1.00 93.94 184 LYS A O 1
ATOM 1492 N N . ASN A 1 185 ? -16.890 4.315 15.598 1.00 94.69 185 ASN A N 1
ATOM 1493 C CA . ASN A 1 185 ? -16.855 2.969 16.165 1.00 94.69 185 ASN A CA 1
ATOM 1494 C C . ASN A 1 185 ? -16.110 1.937 15.296 1.00 94.69 185 ASN A C 1
ATOM 1496 O O . ASN A 1 185 ? -16.130 0.763 15.644 1.00 94.69 185 ASN A O 1
ATOM 1500 N N . LEU A 1 186 ? -15.464 2.346 14.196 1.00 96.38 186 LEU A N 1
ATOM 1501 C CA . LEU A 1 186 ? -14.626 1.464 13.373 1.00 96.38 186 LEU A CA 1
ATOM 1502 C C . LEU A 1 186 ? -13.349 2.171 12.932 1.00 96.38 186 LEU A C 1
ATOM 1504 O O . LEU A 1 186 ? -13.392 3.227 12.291 1.00 96.38 186 LEU A O 1
ATOM 1508 N N . TRP A 1 187 ? -12.220 1.587 13.307 1.00 98.06 187 TRP A N 1
ATOM 1509 C CA . TRP A 1 187 ? -10.878 2.106 13.099 1.00 98.06 187 TRP A CA 1
ATOM 1510 C C . TRP A 1 187 ? -10.068 1.107 12.267 1.00 98.06 187 TRP A C 1
ATOM 1512 O O . TRP A 1 187 ? -10.321 -0.097 12.300 1.00 98.06 187 TRP A O 1
ATOM 1522 N N . LEU A 1 188 ? -9.090 1.609 11.516 1.00 98.69 188 LEU A N 1
ATOM 1523 C CA . LEU A 1 188 ? -8.165 0.788 10.737 1.00 98.69 188 LEU A CA 1
ATOM 1524 C C . LEU A 1 188 ? -6.762 0.944 11.304 1.00 98.69 188 LEU A C 1
ATOM 1526 O O . LEU A 1 188 ? -6.224 2.054 11.333 1.00 98.69 188 LEU A O 1
ATOM 1530 N N . LEU A 1 189 ? -6.179 -0.166 11.743 1.00 98.81 189 LEU A N 1
ATOM 1531 C CA . LEU A 1 189 ? -4.776 -0.242 12.117 1.00 98.81 189 LEU A CA 1
ATOM 1532 C C . LEU A 1 189 ? -3.991 -0.732 10.900 1.00 98.81 189 LEU A C 1
ATOM 1534 O O . LEU A 1 189 ? -3.972 -1.922 10.594 1.00 98.81 189 LEU A O 1
ATOM 1538 N N . MET A 1 190 ? -3.392 0.218 10.195 1.00 98.81 190 MET A N 1
ATOM 1539 C CA . MET A 1 190 ? -2.704 0.018 8.928 1.00 98.81 190 MET A CA 1
ATOM 1540 C C . MET A 1 190 ? -1.219 -0.194 9.223 1.00 98.81 190 MET A C 1
ATOM 1542 O O . MET A 1 190 ? -0.535 0.748 9.623 1.00 98.81 190 MET A O 1
ATOM 1546 N N . LEU A 1 191 ? -0.735 -1.425 9.091 1.00 98.75 191 LEU A N 1
ATOM 1547 C CA . LEU A 1 191 ? 0.622 -1.811 9.458 1.00 98.75 191 LEU A CA 1
ATOM 1548 C C . LEU A 1 191 ? 1.504 -1.945 8.221 1.00 98.75 191 LEU A C 1
ATOM 1550 O O . LEU A 1 191 ? 1.243 -2.745 7.322 1.00 98.75 191 LEU A O 1
ATOM 1554 N N . ASP A 1 192 ? 2.587 -1.185 8.233 1.00 98.38 192 ASP A N 1
ATOM 1555 C CA . ASP A 1 192 ? 3.752 -1.464 7.417 1.00 98.38 192 ASP A CA 1
ATOM 1556 C C . ASP A 1 192 ? 4.564 -2.558 8.114 1.00 98.38 192 ASP A C 1
ATOM 1558 O O . ASP A 1 192 ? 5.048 -2.388 9.233 1.00 98.38 192 ASP A O 1
ATOM 1562 N N . THR A 1 193 ? 4.632 -3.706 7.451 1.00 97.50 193 THR A N 1
ATOM 1563 C CA . THR A 1 193 ? 5.331 -4.908 7.923 1.00 97.50 193 THR A CA 1
ATOM 1564 C C . THR A 1 193 ? 6.560 -5.198 7.076 1.00 97.50 193 THR A C 1
ATOM 1566 O O . THR A 1 193 ? 7.132 -6.275 7.194 1.00 97.50 193 THR A O 1
ATOM 1569 N N . THR A 1 194 ? 6.934 -4.288 6.177 1.00 96.00 194 THR A N 1
ATOM 1570 C CA . THR A 1 194 ? 8.036 -4.508 5.247 1.00 96.00 194 THR A CA 1
ATOM 1571 C C . THR A 1 194 ? 9.373 -4.432 5.977 1.00 96.00 194 THR A C 1
ATOM 1573 O O . THR A 1 194 ? 9.586 -3.580 6.841 1.00 96.00 194 THR A O 1
ATOM 1576 N N . LYS A 1 195 ? 10.278 -5.361 5.665 1.00 93.56 195 LYS A N 1
ATOM 1577 C CA . LYS A 1 195 ? 11.703 -5.181 5.953 1.00 93.56 195 LYS A CA 1
ATOM 1578 C C . LYS A 1 195 ? 12.309 -4.228 4.923 1.00 93.56 195 LYS A C 1
ATOM 1580 O O . LYS A 1 195 ? 11.772 -4.048 3.829 1.00 93.56 195 LYS A O 1
ATOM 1585 N N . ASP A 1 196 ? 13.464 -3.663 5.261 1.00 88.00 196 ASP A N 1
ATOM 1586 C CA . ASP A 1 196 ? 14.224 -2.853 4.317 1.00 88.00 196 ASP A CA 1
ATOM 1587 C C . ASP A 1 196 ? 14.586 -3.689 3.079 1.00 88.00 196 ASP A C 1
ATOM 1589 O O . ASP A 1 196 ? 15.111 -4.805 3.174 1.00 88.00 196 ASP A O 1
ATOM 1593 N N . TYR A 1 197 ? 14.341 -3.133 1.891 1.00 87.19 197 TYR A N 1
ATOM 1594 C CA . TYR A 1 197 ? 14.752 -3.761 0.638 1.00 87.19 197 TYR A CA 1
ATOM 1595 C C . TYR A 1 197 ? 16.270 -4.066 0.668 1.00 87.19 197 TYR A C 1
ATOM 1597 O O . TYR A 1 197 ? 17.061 -3.196 1.047 1.00 87.19 197 TYR A O 1
ATOM 1605 N N . PRO A 1 198 ? 16.733 -5.255 0.223 1.00 85.06 198 PRO A N 1
ATOM 1606 C CA . PRO A 1 198 ? 16.038 -6.239 -0.613 1.00 85.06 198 PRO A CA 1
ATOM 1607 C C . PRO A 1 198 ? 15.363 -7.395 0.136 1.00 85.06 198 PRO A C 1
ATOM 1609 O O . PRO A 1 198 ? 15.042 -8.397 -0.507 1.00 85.06 198 PRO A O 1
ATOM 1612 N N . GLU A 1 199 ? 15.195 -7.319 1.455 1.00 87.69 199 GLU A N 1
ATOM 1613 C CA . GLU A 1 199 ? 14.613 -8.422 2.223 1.00 87.69 199 GLU A CA 1
ATOM 1614 C C . GLU A 1 199 ? 13.097 -8.510 1.963 1.00 87.69 199 GLU A C 1
ATOM 1616 O O . GLU A 1 199 ? 12.381 -7.552 2.242 1.00 87.69 199 GLU A O 1
ATOM 1621 N N . PRO A 1 200 ? 12.576 -9.633 1.427 1.00 84.38 200 PRO A N 1
ATOM 1622 C CA . PRO A 1 200 ? 11.162 -9.745 1.063 1.00 84.38 200 PRO A CA 1
ATOM 1623 C C . PRO A 1 200 ? 10.257 -10.053 2.261 1.00 84.38 200 PRO A C 1
ATOM 1625 O O . PRO A 1 200 ? 9.060 -10.197 2.071 1.00 84.38 200 PRO A O 1
ATOM 1628 N N . GLY A 1 201 ? 10.835 -10.224 3.454 1.00 89.69 201 GLY A N 1
ATOM 1629 C CA . GLY A 1 201 ? 10.142 -10.744 4.622 1.00 89.69 201 GLY A CA 1
ATOM 1630 C C . GLY A 1 201 ? 9.324 -9.724 5.404 1.00 89.69 201 GLY A C 1
ATOM 1631 O O . GLY A 1 201 ? 9.599 -8.524 5.383 1.00 89.69 201 GLY A O 1
ATOM 1632 N N . GLY A 1 202 ? 8.389 -10.252 6.195 1.00 92.75 202 GLY A N 1
ATOM 1633 C CA . GLY A 1 202 ? 7.618 -9.498 7.174 1.00 92.75 202 GLY A CA 1
ATOM 1634 C C . GLY A 1 202 ? 8.381 -9.270 8.478 1.00 92.75 202 GLY A C 1
ATOM 1635 O O . GLY A 1 202 ? 9.111 -10.148 8.942 1.00 92.75 202 GLY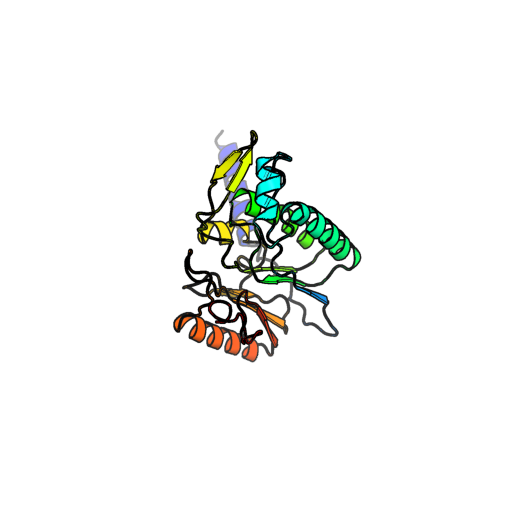 A O 1
ATOM 1636 N N . TYR A 1 203 ? 8.238 -8.092 9.084 1.00 93.12 203 TYR A N 1
ATOM 1637 C CA . TYR A 1 203 ? 8.781 -7.810 10.412 1.00 93.12 203 TYR A CA 1
ATOM 1638 C C . TYR A 1 203 ? 8.038 -6.678 11.130 1.00 93.12 203 TYR A C 1
ATOM 1640 O O . TYR A 1 203 ? 7.695 -5.655 10.542 1.00 93.12 203 TYR A O 1
ATOM 1648 N N . LEU A 1 204 ? 7.857 -6.831 12.446 1.00 94.62 204 LEU A N 1
ATOM 1649 C CA . LEU A 1 204 ? 7.441 -5.759 13.350 1.00 94.62 204 LEU A CA 1
ATOM 1650 C C . LEU A 1 204 ? 8.401 -5.680 14.535 1.00 94.62 204 LEU A C 1
ATOM 1652 O O . LEU A 1 204 ? 8.543 -6.621 15.319 1.00 94.62 204 LEU A O 1
ATOM 1656 N N . ASN A 1 205 ? 9.038 -4.523 14.704 1.00 94.19 205 ASN A N 1
ATOM 1657 C CA . ASN A 1 205 ? 9.922 -4.304 15.842 1.00 94.19 205 ASN A CA 1
ATOM 1658 C C . ASN A 1 205 ? 9.130 -4.112 17.153 1.00 94.19 205 ASN A C 1
ATOM 1660 O O . ASN A 1 205 ? 7.921 -3.861 17.174 1.00 94.19 205 ASN A O 1
ATOM 1664 N N . ARG A 1 206 ? 9.838 -4.202 18.285 1.00 96.62 206 ARG A N 1
ATOM 1665 C CA . ARG A 1 206 ? 9.230 -4.109 19.621 1.00 96.62 206 ARG A CA 1
ATOM 1666 C C . ARG A 1 206 ? 8.537 -2.771 19.886 1.00 96.62 206 ARG A C 1
ATOM 1668 O O . ARG A 1 206 ? 7.531 -2.753 20.594 1.00 96.62 206 ARG A O 1
ATOM 1675 N N . ASP A 1 207 ? 9.057 -1.678 19.345 1.00 97.81 207 ASP A N 1
ATOM 1676 C CA . ASP A 1 207 ? 8.472 -0.351 19.527 1.00 97.81 207 ASP A CA 1
ATOM 1677 C C . ASP A 1 207 ? 7.162 -0.220 18.748 1.00 97.81 207 ASP A C 1
ATOM 1679 O O . ASP A 1 207 ? 6.174 0.251 19.311 1.00 97.81 207 ASP A O 1
ATOM 1683 N N . THR A 1 208 ? 7.106 -0.735 17.517 1.00 98.00 208 THR A N 1
ATOM 1684 C CA . THR A 1 208 ? 5.876 -0.800 16.721 1.00 98.00 208 THR A CA 1
ATOM 1685 C C . THR A 1 208 ? 4.833 -1.686 17.409 1.00 98.00 208 THR A C 1
ATOM 1687 O O . THR A 1 208 ? 3.673 -1.295 17.507 1.00 98.00 208 THR A O 1
ATOM 1690 N N . LEU A 1 209 ? 5.224 -2.819 18.009 1.00 98.00 209 LEU A N 1
ATOM 1691 C CA . LEU A 1 209 ? 4.315 -3.639 18.829 1.00 98.00 209 LEU A CA 1
ATOM 1692 C C . LEU A 1 209 ? 3.765 -2.876 20.048 1.00 98.00 209 LEU A C 1
ATOM 1694 O O . LEU A 1 209 ? 2.578 -2.974 20.355 1.00 98.00 209 LEU A O 1
ATOM 1698 N N . ASN A 1 210 ? 4.596 -2.090 20.739 1.00 98.38 210 ASN A N 1
ATOM 1699 C CA . ASN A 1 210 ? 4.129 -1.246 21.844 1.00 98.38 210 ASN A CA 1
ATOM 1700 C C . ASN A 1 210 ? 3.175 -0.146 21.347 1.00 98.38 210 ASN A C 1
ATOM 1702 O O . ASN A 1 210 ? 2.166 0.135 21.993 1.00 98.38 210 ASN A O 1
ATOM 1706 N N . TRP A 1 211 ? 3.459 0.446 20.185 1.00 98.69 211 TRP A N 1
ATOM 1707 C CA . TRP A 1 211 ? 2.579 1.418 19.540 1.00 98.69 211 TRP A CA 1
ATOM 1708 C C . TRP A 1 211 ? 1.227 0.799 19.149 1.00 98.69 211 TRP A C 1
ATOM 1710 O O . TRP A 1 211 ? 0.190 1.427 19.370 1.00 98.69 211 TRP A O 1
ATOM 1720 N N . ILE A 1 212 ? 1.202 -0.451 18.671 1.00 98.56 212 ILE A N 1
ATOM 1721 C CA . ILE A 1 212 ? -0.033 -1.209 18.403 1.00 98.56 212 ILE A CA 1
ATOM 1722 C C . ILE A 1 212 ? -0.877 -1.353 19.678 1.00 98.56 212 ILE A C 1
ATOM 1724 O O . ILE A 1 212 ? -2.091 -1.146 19.632 1.00 98.56 212 ILE A O 1
ATOM 1728 N N . VAL A 1 213 ? -0.256 -1.645 20.828 1.00 98.50 213 VAL A N 1
ATOM 1729 C CA . VAL A 1 213 ? -0.967 -1.707 22.120 1.00 98.50 213 VAL A CA 1
ATOM 1730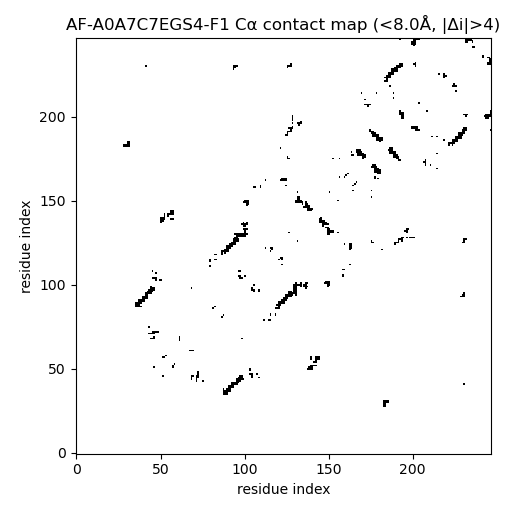 C C . VAL A 1 213 ? -1.597 -0.354 22.457 1.00 98.50 213 VAL A C 1
ATOM 1732 O O . VAL A 1 213 ? -2.786 -0.302 22.765 1.00 98.50 213 VAL A O 1
ATOM 1735 N N . SER A 1 214 ? -0.857 0.749 22.306 1.00 98.38 214 SER A N 1
ATOM 1736 C CA . SER A 1 214 ? -1.415 2.096 22.494 1.00 98.38 214 SER A CA 1
ATOM 1737 C C . SER A 1 214 ? -2.575 2.397 21.538 1.00 98.38 214 SER A C 1
ATOM 1739 O O . SER A 1 214 ? -3.559 3.008 21.947 1.00 98.38 214 SER A O 1
ATOM 1741 N N . CYS A 1 215 ? -2.504 1.944 20.284 1.00 98.56 215 CYS A N 1
ATOM 1742 C CA . CYS A 1 215 ? -3.607 2.069 19.328 1.00 98.56 215 CYS A CA 1
ATOM 1743 C C . CYS A 1 215 ? -4.850 1.292 19.769 1.00 98.56 215 CYS A C 1
ATOM 1745 O O . CYS A 1 215 ? -5.962 1.813 19.676 1.00 98.56 215 CYS A O 1
ATOM 1747 N N . SER A 1 216 ? -4.660 0.078 20.292 1.00 98.19 216 SER A N 1
ATOM 1748 C CA . SER A 1 216 ? -5.739 -0.732 20.864 1.00 98.19 216 SER A CA 1
ATOM 1749 C C . SER A 1 216 ? -6.411 -0.028 22.040 1.00 98.19 216 SER A C 1
ATOM 1751 O O . SER A 1 216 ? -7.638 -0.006 22.117 1.00 98.19 216 SER A O 1
ATOM 1753 N N . ASP A 1 217 ? -5.634 0.582 22.933 1.00 98.31 217 ASP A N 1
ATOM 1754 C CA . ASP A 1 217 ? -6.179 1.273 24.101 1.00 98.31 217 ASP A CA 1
ATOM 1755 C C . ASP A 1 217 ? -6.960 2.537 23.708 1.00 98.31 217 ASP A C 1
ATOM 1757 O O . ASP A 1 217 ? -8.079 2.718 24.188 1.00 98.31 217 ASP A O 1
ATOM 1761 N N . MET A 1 218 ? -6.469 3.327 22.743 1.00 97.88 218 MET A N 1
ATOM 1762 C CA . MET A 1 218 ? -7.217 4.473 22.195 1.00 97.88 218 MET A CA 1
ATOM 1763 C C . MET A 1 218 ? -8.568 4.061 21.589 1.00 97.88 218 MET A C 1
ATOM 1765 O O . MET A 1 218 ? -9.571 4.745 21.789 1.00 97.88 218 MET A O 1
ATOM 1769 N N . ALA A 1 219 ? -8.624 2.944 20.856 1.00 97.06 219 ALA A N 1
ATOM 1770 C CA . ALA A 1 219 ? -9.882 2.470 20.278 1.00 97.06 219 ALA A CA 1
ATOM 1771 C C . ALA A 1 219 ? -10.855 1.951 21.348 1.00 97.06 219 ALA A C 1
ATOM 1773 O O . ALA A 1 219 ? -12.056 2.204 21.255 1.00 97.06 219 ALA A O 1
ATOM 1774 N N . LYS A 1 220 ? -10.354 1.273 22.393 1.00 97.19 220 LYS A N 1
ATOM 1775 C CA . LYS A 1 220 ? -11.178 0.820 23.529 1.00 97.19 220 LYS A CA 1
ATOM 1776 C C . LYS A 1 220 ? -11.815 1.987 24.274 1.00 97.19 220 LYS A C 1
ATOM 1778 O O . LYS A 1 220 ? -12.992 1.901 24.613 1.00 97.19 220 LYS A O 1
ATOM 1783 N N . GLU A 1 221 ? -11.067 3.065 24.516 1.00 96.69 221 GLU A N 1
ATOM 1784 C CA . GLU A 1 221 ? -11.586 4.285 25.158 1.00 96.69 221 GLU A CA 1
ATOM 1785 C C . GLU A 1 221 ? -12.764 4.890 24.380 1.00 96.69 221 GLU A C 1
ATOM 1787 O O . GLU A 1 221 ? -13.701 5.429 24.967 1.00 96.69 221 GLU A O 1
ATOM 1792 N N . GLU A 1 222 ? -12.748 4.734 23.058 1.00 95.06 222 GLU A N 1
ATOM 1793 C CA . GLU A 1 222 ? -13.767 5.233 22.135 1.00 95.06 222 GLU A CA 1
ATOM 1794 C C . GLU A 1 222 ? -14.831 4.177 21.782 1.00 95.06 222 GLU A C 1
ATOM 1796 O O . GLU A 1 222 ? -15.711 4.437 20.958 1.00 95.06 222 GLU A O 1
ATOM 1801 N N . ASN A 1 223 ? -14.777 2.998 22.417 1.00 95.56 223 ASN A N 1
ATOM 1802 C CA . ASN A 1 223 ? -15.642 1.848 22.147 1.00 95.56 223 ASN A CA 1
ATOM 1803 C C . ASN A 1 223 ? -15.717 1.510 20.643 1.00 95.56 223 ASN A C 1
ATOM 1805 O O . ASN A 1 223 ? -16.799 1.307 20.083 1.00 95.56 223 ASN A O 1
ATOM 1809 N N . ALA A 1 224 ? -14.556 1.512 19.988 1.00 96.50 224 ALA A N 1
ATOM 1810 C CA . ALA A 1 224 ? -14.405 1.253 18.568 1.00 96.50 224 ALA A CA 1
ATOM 1811 C C . ALA A 1 224 ? -13.770 -0.111 18.293 1.00 96.50 224 ALA A C 1
ATOM 1813 O O . ALA A 1 224 ? -12.856 -0.552 18.990 1.00 96.50 224 ALA A O 1
ATOM 1814 N N . GLU A 1 225 ? -14.238 -0.757 17.230 1.00 96.19 225 GLU A N 1
ATOM 1815 C CA . GLU A 1 225 ? -13.615 -1.948 16.669 1.00 96.19 225 GLU A CA 1
ATOM 1816 C C . GLU A 1 225 ? -12.402 -1.562 15.813 1.00 96.19 225 GLU A C 1
ATOM 1818 O O . GLU A 1 225 ? -12.405 -0.520 15.154 1.00 96.19 225 GLU A O 1
ATOM 1823 N N . ILE A 1 226 ? -11.365 -2.402 15.815 1.00 97.88 226 ILE A N 1
ATOM 1824 C CA . ILE A 1 226 ? -10.189 -2.244 14.955 1.00 97.88 226 ILE A CA 1
ATOM 1825 C C . ILE A 1 226 ? -10.167 -3.375 13.932 1.00 97.88 226 ILE A C 1
ATOM 1827 O O . ILE A 1 226 ? -10.166 -4.546 14.307 1.00 97.88 226 ILE A O 1
ATOM 1831 N N . ILE A 1 227 ? -10.027 -3.014 12.658 1.00 98.25 227 ILE A N 1
ATOM 1832 C CA . ILE A 1 227 ? -9.574 -3.931 11.609 1.00 98.25 227 ILE A CA 1
ATOM 1833 C C . ILE A 1 227 ? -8.082 -3.690 11.390 1.00 98.25 227 ILE A C 1
ATOM 1835 O O . ILE A 1 227 ? -7.658 -2.565 11.121 1.00 98.25 227 ILE A O 1
ATOM 1839 N N . VAL A 1 228 ? -7.286 -4.749 11.529 1.00 98.44 228 VAL A N 1
ATOM 1840 C CA . VAL A 1 228 ? -5.846 -4.714 11.253 1.00 98.44 228 VAL A CA 1
ATOM 1841 C C . VAL A 1 228 ? -5.618 -5.047 9.788 1.00 98.44 228 VAL A C 1
ATOM 1843 O O . VAL A 1 228 ? -6.199 -6.001 9.272 1.00 98.44 228 VAL A O 1
ATOM 1846 N N . VAL A 1 229 ? -4.771 -4.267 9.127 1.00 98.62 229 VAL A N 1
ATOM 1847 C CA . VAL A 1 229 ? -4.413 -4.459 7.724 1.00 98.62 229 VAL A CA 1
ATOM 1848 C C . VAL A 1 229 ? -2.903 -4.456 7.591 1.00 98.62 229 VAL A C 1
ATOM 1850 O O . VAL A 1 229 ? -2.250 -3.539 8.078 1.00 98.62 229 VAL A O 1
ATOM 1853 N N . MET A 1 230 ? -2.363 -5.462 6.913 1.00 97.75 230 MET A N 1
ATOM 1854 C CA . MET A 1 230 ? -0.934 -5.609 6.665 1.00 97.75 230 MET A CA 1
ATOM 1855 C C . MET A 1 230 ? -0.686 -6.433 5.404 1.00 97.75 230 MET A C 1
ATOM 1857 O O . MET A 1 230 ? -1.581 -7.153 4.965 1.00 97.75 230 MET A O 1
ATOM 1861 N N . HIS A 1 231 ? 0.516 -6.296 4.847 1.00 97.75 231 HIS A N 1
ATOM 1862 C CA . HIS A 1 231 ? 0.934 -6.992 3.633 1.00 97.75 231 HIS A CA 1
ATOM 1863 C C . HIS A 1 231 ? 1.318 -8.458 3.888 1.00 97.75 231 HIS A C 1
ATOM 1865 O O . HIS A 1 231 ? 0.749 -9.361 3.283 1.00 97.75 231 HIS A O 1
ATOM 1871 N N . HIS A 1 232 ? 2.235 -8.706 4.827 1.00 96.88 232 HIS A N 1
ATOM 1872 C CA . HIS A 1 232 ? 2.665 -10.063 5.172 1.00 96.88 232 HIS A CA 1
ATOM 1873 C C . HIS A 1 232 ? 1.628 -10.782 6.041 1.00 96.88 232 HIS A C 1
ATOM 1875 O O . HIS A 1 232 ? 0.857 -10.153 6.767 1.00 96.88 232 HIS A O 1
ATOM 1881 N N . ASN A 1 233 ? 1.613 -12.114 5.997 1.00 95.31 233 ASN A N 1
ATOM 1882 C CA . ASN A 1 233 ? 0.630 -12.911 6.723 1.00 95.31 233 ASN A CA 1
ATOM 1883 C C . ASN A 1 233 ? 0.888 -12.897 8.236 1.00 95.31 233 ASN A C 1
ATOM 1885 O O . ASN A 1 233 ? 2.015 -12.741 8.701 1.00 95.31 233 ASN A O 1
ATOM 1889 N N . LEU A 1 234 ? -0.175 -13.108 9.020 1.00 94.62 234 LEU A N 1
ATOM 1890 C CA . LEU A 1 234 ? -0.052 -13.336 10.466 1.00 94.62 234 LEU A CA 1
ATOM 1891 C C . LEU A 1 234 ? 0.327 -14.785 10.790 1.00 94.62 234 LEU A C 1
ATOM 1893 O O . LEU A 1 234 ? 0.889 -15.067 11.843 1.00 94.62 234 LEU A O 1
ATOM 1897 N N . LEU A 1 235 ? -0.086 -15.707 9.924 1.00 94.25 235 LEU A N 1
ATOM 1898 C CA . LEU A 1 235 ? 0.039 -17.145 10.097 1.00 94.25 235 LEU A CA 1
ATOM 1899 C C . LEU A 1 235 ? 0.529 -17.754 8.790 1.00 94.25 235 LEU A C 1
ATOM 1901 O O . LEU A 1 235 ? 0.215 -17.249 7.712 1.00 94.25 235 LEU A O 1
ATOM 1905 N N . ASP A 1 236 ? 1.210 -18.888 8.888 1.00 93.75 236 ASP A N 1
ATOM 1906 C CA . ASP A 1 236 ? 1.611 -19.646 7.711 1.00 93.75 236 ASP A CA 1
ATOM 1907 C C . ASP A 1 236 ? 0.375 -20.195 6.988 1.00 93.75 236 ASP A C 1
ATOM 1909 O O . ASP A 1 236 ? -0.498 -20.832 7.584 1.00 93.75 236 ASP A O 1
ATOM 1913 N N . HIS A 1 237 ? 0.291 -19.935 5.684 1.00 92.12 237 HIS A N 1
ATOM 1914 C CA . HIS A 1 237 ? -0.825 -20.372 4.835 1.00 92.12 237 HIS A CA 1
ATOM 1915 C C . HIS A 1 237 ? -0.474 -21.595 3.972 1.00 92.12 237 HIS A C 1
ATOM 1917 O O . HIS A 1 237 ? -1.319 -22.098 3.229 1.00 92.12 237 HIS A O 1
ATOM 1923 N N . SER A 1 238 ? 0.768 -22.075 4.046 1.00 92.62 238 SER A N 1
ATOM 1924 C CA . SER A 1 238 ? 1.256 -23.218 3.281 1.00 92.62 238 SER A CA 1
ATOM 1925 C C . SER A 1 238 ? 2.394 -23.914 4.018 1.00 92.62 238 SER A C 1
ATOM 1927 O O . SER A 1 238 ? 3.353 -23.277 4.434 1.00 92.62 238 SER A O 1
ATOM 1929 N N . ASP A 1 239 ? 2.336 -25.243 4.086 1.00 91.69 239 ASP A N 1
ATOM 1930 C CA . ASP A 1 239 ? 3.419 -26.068 4.641 1.00 91.69 239 ASP A CA 1
ATOM 1931 C C . ASP A 1 239 ? 4.663 -26.116 3.727 1.00 91.69 239 ASP A C 1
ATOM 1933 O O . ASP A 1 239 ? 5.687 -26.695 4.090 1.00 91.69 239 ASP A O 1
ATOM 1937 N N . ILE A 1 240 ? 4.570 -25.559 2.512 1.00 89.75 240 ILE A N 1
ATOM 1938 C CA . ILE A 1 240 ? 5.626 -25.606 1.487 1.00 89.75 240 ILE A CA 1
ATOM 1939 C C . ILE A 1 240 ? 6.325 -24.250 1.348 1.00 89.75 240 ILE A C 1
ATOM 1941 O O . ILE A 1 240 ? 7.540 -24.207 1.178 1.00 89.75 240 ILE A O 1
ATOM 1945 N N . ILE A 1 241 ? 5.564 -23.153 1.392 1.00 82.38 241 ILE A N 1
ATOM 1946 C CA . ILE A 1 241 ? 6.055 -21.786 1.177 1.00 82.38 241 ILE A CA 1
ATOM 1947 C C . ILE A 1 241 ? 5.525 -20.922 2.321 1.00 82.38 241 ILE A C 1
ATOM 1949 O O . ILE A 1 241 ? 4.342 -20.594 2.345 1.00 82.38 241 ILE A O 1
ATOM 1953 N N . TRP A 1 242 ? 6.395 -20.589 3.268 1.00 83.31 242 TRP A N 1
ATOM 1954 C CA . TRP A 1 242 ? 6.040 -19.810 4.462 1.00 83.31 242 TRP A CA 1
ATOM 1955 C C . TRP A 1 242 ? 7.181 -18.901 4.929 1.00 83.31 242 TRP A C 1
ATOM 1957 O O . TRP A 1 242 ? 6.929 -17.806 5.425 1.00 83.31 242 TRP A O 1
ATOM 1967 N N . GLU A 1 243 ? 8.433 -19.322 4.729 1.00 83.38 243 GLU A N 1
ATOM 1968 C CA . GLU A 1 243 ? 9.614 -18.529 5.077 1.00 83.38 243 GLU A CA 1
ATOM 1969 C C . GLU A 1 243 ? 9.592 -17.184 4.333 1.00 83.38 243 GLU A C 1
ATOM 1971 O O . GLU A 1 243 ? 9.391 -17.151 3.121 1.00 83.38 243 GLU A O 1
ATOM 1976 N N . ASP A 1 244 ? 9.748 -16.086 5.079 1.00 84.75 244 ASP A N 1
ATOM 1977 C CA . ASP A 1 244 ? 9.614 -14.695 4.618 1.00 84.75 244 ASP A CA 1
ATOM 1978 C C . ASP A 1 244 ? 8.206 -14.256 4.140 1.00 84.75 244 ASP A C 1
ATOM 1980 O O . ASP A 1 244 ? 8.050 -13.139 3.663 1.00 84.75 244 ASP A O 1
ATOM 1984 N N . TYR A 1 245 ? 7.143 -15.041 4.344 1.00 86.56 245 TYR A N 1
ATOM 1985 C CA . TYR A 1 245 ? 5.757 -14.617 4.041 1.00 86.56 245 TYR A CA 1
ATOM 1986 C C . TYR A 1 245 ? 4.915 -14.276 5.279 1.00 86.56 245 TYR A C 1
ATOM 1988 O O . TYR A 1 245 ? 3.782 -13.804 5.138 1.00 86.56 245 TYR A O 1
ATOM 1996 N N . THR A 1 246 ? 5.457 -14.503 6.476 1.00 89.19 246 THR A N 1
ATOM 1997 C CA . THR A 1 246 ? 4.784 -14.319 7.771 1.00 89.19 246 THR A CA 1
ATOM 1998 C C . THR A 1 246 ? 5.592 -13.354 8.650 1.00 89.19 246 THR A C 1
ATOM 2000 O O . THR A 1 246 ? 6.823 -13.355 8.585 1.00 89.19 246 THR A O 1
ATOM 2003 N N . VAL A 1 247 ? 4.906 -12.516 9.440 1.00 88.12 247 VAL A N 1
ATOM 2004 C CA . VAL A 1 247 ? 5.501 -11.567 10.416 1.00 88.12 247 VAL A CA 1
ATOM 2005 C C . VAL A 1 247 ? 5.916 -12.246 11.718 1.00 88.12 247 VAL A C 1
ATOM 2007 O O . VAL A 1 247 ? 5.129 -13.072 12.231 1.00 88.12 247 VAL A O 1
#

Mean predicted aligned error: 7.17 Å

Radius of gyration: 21.89 Å; Cα contacts (8 Å, |Δi|>4): 432; chains: 1; bounding box: 43×83×53 Å

Sequence (247 aa):
MKKTRVMMGMLVLIFLLATACLKPREVPMISIDESINMYVVADPHYMSEKLTEDCETFTNYLDTVDRMMKYTGVFLDIMEVEIKKNQPDIIVFPGDLTNNGSKVNHLEFEKRLKRMKSTGAKVYVVPGNHDINNTKALYFKDNELHLTESINEDEFVEIYKNYGYGEAISRDKNTLSYLAKPYKNLWLLMLDTTKDYPEPGGYLNRDTLNWIVSCSDMAKEENAEIIVVMHHNLLDHSDIIWEDYTV

Solvent-accessible surface area (backbone atoms only — not comparable to full-atom values): 13456 Å² total; per-residue (Å²): 112,71,67,59,54,53,53,51,53,51,52,53,51,50,50,54,52,53,60,72,67,54,68,79,78,78,73,81,74,52,63,84,86,84,83,81,47,74,46,79,51,65,60,52,30,30,42,48,71,92,38,51,45,104,33,67,49,46,55,60,49,52,79,75,50,99,57,68,50,94,44,24,53,59,55,50,50,55,49,48,53,49,43,66,72,69,52,39,53,32,38,37,29,38,7,20,60,20,48,32,8,20,44,66,26,51,61,55,49,44,56,49,52,53,56,53,36,69,65,70,24,46,44,36,62,38,56,21,61,32,29,43,62,22,91,72,2,60,33,34,55,97,64,38,83,42,79,50,59,40,32,49,70,71,53,48,49,61,72,40,22,91,26,39,70,71,64,38,83,44,66,50,92,88,49,80,20,34,33,32,66,89,27,59,40,39,30,40,41,39,35,38,27,55,39,71,62,89,44,69,26,30,42,77,55,73,65,55,53,52,50,50,51,53,52,52,50,58,31,55,78,57,69,25,48,73,49,78,42,48,45,44,33,85,57,77,89,40,102,86,65,38,88,51,46,34,83